Protein AF-B4CY50-F1 (afdb_monomer_lite)

Foldseek 3Di:
DPPPVVVVVVVVVVVCVVVVVVPPDPDDDDDDDDDDDDDDDDDDDDDDDDDDDDDDDDDDDDDPDPDDDDDDDFDFADPQKKFFLDWDWDQDPVGIDIDAQLAIWGHPDVQWTDRPNDIDGHDPVGIDRGNVSSVVSNVVRVVVVVVVVVVVVVVVVVVVVVVVVVVVVVPPDDDDDPDDDDDDDPLVVVLVVLVVVLVVLVVVLVVLVVVLVVCVVPDPDPVVVVVVSVVVNVVSVVVNVVSVVVNVVSVVVVVVVD

pLDDT: mean 77.13, std 16.68, range [41.47, 98.0]

Organism: NCBI:txid497964

Sequence (258 aa):
MVSRDRENYVRALTCALVLGLAVGFTGCKKKEVAEEPEEAPAAAPASKPKPATPEPNSVAVATPAPKPAATPAPELAPPGIFYLVTSVSVETSDGILGLKPGQLLKQVRPGVYKADNNEVTLRPDQVTNDLTIARRVAAQDEQTQAAIQQHLAAVRAASAASSAASAANTSAGSPSSAAAAQPLPPNVAARQELMQKKKALMAQVDQLSLSLNQASAHFGGNWALAAKKSAVVYQLFEQYNGLERQITDVNNQLSQLH

Secondary structure (DSSP, 8-state):
--HHHHHHHHHHHHHHHHHHTTSS--------------------------PPPPP-------PPPPPPPPPPPP-BPPTTEEEESS-EEEEETTEEEEEPTT-EEEEEETTEEEETTEEEE--GGGEESBHHHHHHHHHHHHHHHHHHHHHHHHHHHHHHHHHHHHHHHHHS---------PPPPHHHHHHHHHHHHHHHHHHHHHHHHHHHHHHHHH-SS-HHHHHHHHHHHHHHHHHHHHHHHHHHHHHHHHHH--

Structure (mmCIF, N/CA/C/O backbone):
data_AF-B4CY50-F1
#
_entry.id   AF-B4CY50-F1
#
loop_
_atom_site.group_PDB
_atom_site.id
_atom_site.type_symbol
_atom_site.label_atom_id
_atom_site.label_alt_id
_atom_site.label_comp_id
_atom_site.label_asym_id
_atom_site.label_entity_id
_atom_site.label_seq_id
_atom_site.pdbx_PDB_ins_code
_atom_site.Cartn_x
_atom_site.Cartn_y
_atom_site.Cartn_z
_atom_site.occupancy
_atom_site.B_iso_or_equiv
_atom_site.auth_seq_id
_atom_site.auth_comp_id
_atom_site.auth_asym_id
_atom_site.auth_atom_id
_atom_site.pdbx_PDB_model_num
ATOM 1 N N . MET A 1 1 ? -18.932 -13.100 22.241 1.00 48.00 1 MET A N 1
ATOM 2 C CA . MET A 1 1 ? -17.650 -13.836 22.348 1.00 48.00 1 MET A CA 1
ATOM 3 C C . MET A 1 1 ? -16.722 -13.695 21.131 1.00 48.00 1 MET A C 1
ATOM 5 O O . MET A 1 1 ? -15.578 -14.089 21.251 1.00 48.00 1 MET A O 1
ATOM 9 N N . VAL A 1 2 ? -17.129 -13.060 20.018 1.00 48.66 2 VAL A N 1
ATOM 10 C CA . VAL A 1 2 ? -16.326 -12.976 18.770 1.00 48.66 2 VAL A CA 1
ATOM 11 C C . VAL A 1 2 ? -15.281 -11.829 18.741 1.00 48.66 2 VAL A C 1
ATOM 13 O O . VAL A 1 2 ? -14.392 -11.826 17.897 1.00 48.66 2 VAL A O 1
ATOM 16 N N . SER A 1 3 ? -15.321 -10.855 19.666 1.00 49.69 3 SER A N 1
ATOM 17 C CA . SER A 1 3 ? -14.434 -9.670 19.593 1.00 49.69 3 SER A CA 1
ATOM 18 C C . SER A 1 3 ? -12.982 -9.886 20.039 1.00 49.69 3 SER A C 1
ATOM 20 O O . SER A 1 3 ? -12.110 -9.170 19.559 1.00 49.69 3 SER A O 1
ATOM 22 N N . ARG A 1 4 ? -12.692 -10.855 20.920 1.00 62.72 4 ARG A N 1
ATOM 23 C CA . ARG A 1 4 ? -11.324 -11.041 21.453 1.00 62.72 4 ARG A CA 1
ATOM 24 C C . ARG A 1 4 ? -10.360 -11.671 20.446 1.00 62.72 4 ARG A C 1
ATOM 26 O O . ARG A 1 4 ? -9.172 -11.363 20.474 1.00 62.72 4 ARG A O 1
ATOM 33 N N . ASP A 1 5 ? -10.862 -12.481 19.517 1.00 50.88 5 ASP A N 1
ATOM 34 C CA . ASP A 1 5 ? -10.011 -13.109 18.502 1.00 50.88 5 ASP A CA 1
ATOM 35 C C . ASP A 1 5 ? -9.526 -12.114 17.443 1.00 50.88 5 ASP A C 1
ATOM 37 O O . ASP A 1 5 ? -8.396 -12.220 16.973 1.00 50.88 5 ASP A O 1
ATOM 41 N N . ARG A 1 6 ? -10.316 -11.077 17.125 1.00 58.19 6 ARG A N 1
ATOM 42 C CA . ARG A 1 6 ? -9.895 -10.026 16.183 1.00 58.19 6 ARG A CA 1
ATOM 43 C C . ARG A 1 6 ? -8.749 -9.171 16.723 1.00 58.19 6 ARG A C 1
ATOM 45 O O . ARG A 1 6 ? -7.842 -8.846 15.963 1.00 58.19 6 ARG A O 1
ATOM 52 N N . GLU A 1 7 ? -8.742 -8.847 18.014 1.00 57.16 7 GLU A N 1
ATOM 53 C CA . GLU A 1 7 ? -7.652 -8.066 18.623 1.00 57.16 7 GLU A CA 1
ATOM 54 C C . GLU A 1 7 ? -6.338 -8.852 18.679 1.00 57.16 7 GLU A C 1
ATOM 56 O O . GLU A 1 7 ? -5.269 -8.304 18.396 1.00 57.16 7 GLU A O 1
ATOM 61 N N . ASN A 1 8 ? -6.412 -10.152 18.968 1.00 65.50 8 ASN A N 1
ATOM 62 C CA . ASN A 1 8 ? -5.240 -11.023 18.954 1.00 65.50 8 ASN A CA 1
ATOM 63 C C . ASN A 1 8 ? -4.702 -11.228 17.532 1.00 65.50 8 ASN A C 1
ATOM 65 O O . ASN A 1 8 ? -3.487 -11.243 17.337 1.00 65.50 8 ASN A O 1
ATOM 69 N N . TYR A 1 9 ? -5.584 -11.300 16.531 1.00 59.88 9 TYR A N 1
ATOM 70 C CA . TYR A 1 9 ? -5.191 -11.440 15.130 1.00 59.88 9 TYR A CA 1
ATOM 71 C C . TYR A 1 9 ? -4.502 -10.181 14.589 1.00 59.88 9 TYR A C 1
ATOM 73 O O . TYR A 1 9 ? -3.468 -10.281 13.934 1.00 59.88 9 TYR A O 1
ATOM 81 N N . VAL A 1 10 ? -5.009 -8.984 14.917 1.00 64.44 10 VAL A N 1
ATOM 82 C CA . VAL A 1 10 ? -4.376 -7.714 14.516 1.00 64.44 10 VAL A CA 1
ATOM 83 C C . VAL A 1 10 ? -3.015 -7.540 15.197 1.00 64.44 10 VAL A C 1
ATOM 85 O O . VAL A 1 10 ? -2.054 -7.139 14.540 1.00 64.44 10 VAL A O 1
ATOM 88 N N . ARG A 1 11 ? -2.882 -7.910 16.478 1.00 65.88 11 ARG A N 1
ATOM 89 C CA . ARG A 1 11 ? -1.589 -7.884 17.187 1.00 65.88 11 ARG A CA 1
ATOM 90 C C . ARG A 1 11 ? -0.581 -8.872 16.599 1.00 65.88 11 ARG A C 1
ATOM 92 O O . ARG A 1 11 ? 0.570 -8.500 16.381 1.00 65.88 11 ARG A O 1
ATOM 99 N N . ALA A 1 12 ? -1.012 -10.093 16.286 1.00 67.69 12 ALA A N 1
ATOM 100 C CA . ALA A 1 12 ? -0.156 -11.105 15.673 1.00 67.69 12 ALA A CA 1
ATOM 101 C C . ALA A 1 12 ? 0.296 -10.699 14.260 1.00 67.69 12 ALA A C 1
ATOM 103 O O . ALA A 1 12 ? 1.480 -10.812 13.941 1.00 67.69 12 ALA A O 1
ATOM 104 N N . LEU A 1 13 ? -0.613 -10.155 13.443 1.00 67.81 13 LEU A N 1
ATOM 105 C CA . LEU A 1 13 ? -0.305 -9.681 12.092 1.00 67.81 13 LEU A CA 1
ATOM 106 C C . LEU A 1 13 ? 0.674 -8.498 12.122 1.00 67.81 13 LEU A C 1
ATOM 108 O O . LEU A 1 13 ? 1.620 -8.468 11.342 1.00 67.81 13 LEU A O 1
ATOM 112 N N . THR A 1 14 ? 0.495 -7.565 13.064 1.00 68.00 14 THR A N 1
ATOM 113 C CA . THR A 1 14 ? 1.393 -6.409 13.230 1.00 68.00 14 THR A CA 1
ATOM 114 C C . THR A 1 14 ? 2.793 -6.851 13.671 1.00 68.00 14 THR A C 1
ATOM 116 O O . THR A 1 14 ? 3.781 -6.391 13.103 1.00 68.00 14 THR A O 1
ATOM 119 N N . CYS A 1 15 ? 2.909 -7.805 14.604 1.00 55.22 15 CYS A N 1
ATOM 120 C CA . CYS A 1 15 ? 4.209 -8.377 14.981 1.00 55.22 15 CYS A CA 1
ATOM 121 C C . CYS A 1 15 ? 4.892 -9.116 13.818 1.00 55.22 15 CYS A C 1
ATOM 123 O O . CYS A 1 15 ? 6.100 -8.973 13.633 1.00 55.22 15 CYS A O 1
ATOM 125 N N . ALA A 1 16 ? 4.139 -9.873 13.015 1.00 57.22 16 ALA A N 1
ATOM 126 C CA . ALA A 1 16 ? 4.687 -10.605 11.874 1.00 57.22 16 ALA A CA 1
ATOM 127 C C . ALA A 1 16 ? 5.201 -9.667 10.767 1.00 57.22 16 ALA A C 1
ATOM 129 O O . ALA A 1 16 ? 6.248 -9.928 10.175 1.00 57.22 16 ALA A O 1
ATOM 130 N N . LEU A 1 17 ? 4.512 -8.548 10.527 1.00 61.47 17 LEU A N 1
ATOM 131 C CA . LEU A 1 17 ? 4.900 -7.562 9.513 1.00 61.47 17 LEU A CA 1
ATOM 132 C C . LEU A 1 17 ? 6.182 -6.812 9.907 1.00 61.47 17 LEU A C 1
ATOM 134 O O . LEU A 1 17 ? 7.046 -6.575 9.063 1.00 61.47 17 LEU A O 1
ATOM 138 N N . VAL A 1 18 ? 6.351 -6.507 11.198 1.00 57.88 18 VAL A N 1
ATOM 139 C CA . VAL A 1 18 ? 7.560 -5.834 11.699 1.00 57.88 18 VAL A CA 1
ATOM 140 C C . VAL A 1 18 ? 8.766 -6.780 11.761 1.00 57.88 18 VAL A C 1
ATOM 142 O O . VAL A 1 18 ? 9.881 -6.361 11.456 1.00 57.88 18 VAL A O 1
ATOM 145 N N . LEU A 1 19 ? 8.565 -8.066 12.068 1.00 57.38 19 LEU A N 1
ATOM 146 C CA . LEU A 1 19 ? 9.644 -9.063 12.041 1.00 57.38 19 LEU A CA 1
ATOM 147 C C . LEU A 1 19 ? 10.050 -9.466 10.611 1.00 57.38 19 LEU A C 1
ATOM 149 O O . LEU A 1 19 ? 11.235 -9.674 10.350 1.00 57.38 19 LEU A O 1
ATOM 153 N N . GLY A 1 20 ? 9.105 -9.528 9.667 1.00 46.75 20 GLY A N 1
ATOM 154 C CA . GLY A 1 20 ? 9.374 -9.907 8.274 1.00 46.75 20 GLY A CA 1
ATOM 155 C C . GLY A 1 20 ? 10.247 -8.909 7.502 1.00 46.75 20 GLY A C 1
ATOM 156 O O . GLY A 1 20 ? 11.030 -9.313 6.644 1.00 46.75 20 GLY A O 1
ATOM 157 N N . LEU A 1 21 ? 10.188 -7.616 7.841 1.00 52.91 21 LEU A N 1
ATOM 158 C CA . LEU A 1 21 ? 11.001 -6.575 7.195 1.00 52.91 21 LEU A CA 1
ATOM 159 C C . LEU A 1 21 ? 12.488 -6.603 7.598 1.00 52.91 21 LEU A C 1
ATOM 161 O O . LEU A 1 21 ? 13.310 -6.009 6.902 1.00 52.91 21 LEU A O 1
ATOM 165 N N . ALA A 1 22 ? 12.863 -7.313 8.667 1.00 50.03 22 ALA A N 1
ATOM 166 C CA . ALA A 1 22 ? 14.245 -7.356 9.154 1.00 50.03 22 ALA A CA 1
ATOM 167 C C . ALA A 1 22 ? 15.130 -8.434 8.488 1.00 50.03 22 ALA A C 1
ATOM 169 O O . ALA A 1 22 ? 16.349 -8.381 8.630 1.00 50.03 22 ALA A O 1
ATOM 170 N N . VAL A 1 23 ? 14.561 -9.402 7.755 1.00 49.97 23 VAL A N 1
ATOM 171 C CA . VAL A 1 23 ? 15.301 -10.600 7.285 1.00 49.97 23 VAL A CA 1
ATOM 172 C C . VAL A 1 23 ? 15.588 -10.591 5.766 1.00 49.97 23 VAL A C 1
ATOM 174 O O . VAL A 1 23 ? 16.290 -11.457 5.256 1.00 49.97 23 VAL A O 1
ATOM 177 N N . GLY A 1 24 ? 15.104 -9.597 5.013 1.00 44.53 24 GLY A N 1
ATOM 178 C CA . GLY A 1 24 ? 15.008 -9.687 3.547 1.00 44.53 24 GLY A CA 1
ATOM 179 C C . GLY A 1 24 ? 16.131 -9.121 2.663 1.00 44.53 24 GLY A C 1
ATOM 180 O O . GLY A 1 24 ? 15.988 -9.234 1.452 1.00 44.53 24 GLY A O 1
ATOM 181 N N . PHE A 1 25 ? 17.209 -8.503 3.171 1.00 42.31 25 PHE A N 1
ATOM 182 C CA . PHE A 1 25 ? 18.223 -7.871 2.292 1.00 42.31 25 PHE A CA 1
ATOM 183 C C . PHE A 1 25 ? 19.672 -7.981 2.802 1.00 42.31 25 PHE A C 1
ATOM 185 O O . PHE A 1 25 ? 20.375 -6.991 2.995 1.00 42.31 25 PHE A O 1
ATOM 192 N N . THR A 1 26 ? 20.172 -9.205 2.958 1.00 45.41 26 THR A N 1
ATOM 193 C CA . THR A 1 26 ? 21.615 -9.498 3.003 1.00 45.41 26 THR A CA 1
ATOM 194 C C . THR A 1 26 ? 22.071 -10.042 1.648 1.00 45.41 26 THR A C 1
ATOM 196 O O . THR A 1 26 ? 22.213 -11.246 1.469 1.00 45.41 26 THR A O 1
ATOM 199 N N . GLY A 1 27 ? 22.301 -9.179 0.651 1.00 48.59 27 GLY A N 1
ATOM 200 C CA . GLY A 1 27 ? 22.771 -9.710 -0.633 1.00 48.59 27 GLY A CA 1
ATOM 201 C C . GLY A 1 27 ? 22.960 -8.753 -1.799 1.00 48.59 27 GLY A C 1
ATOM 202 O O . GLY A 1 27 ? 22.462 -9.050 -2.871 1.00 48.59 27 GLY A O 1
ATOM 203 N N . CYS A 1 28 ? 23.708 -7.660 -1.634 1.00 41.47 28 CYS A N 1
ATOM 204 C CA . CYS A 1 28 ? 24.398 -7.009 -2.758 1.00 41.47 28 CYS A CA 1
ATOM 205 C C . CYS A 1 28 ? 25.662 -6.308 -2.241 1.00 41.47 28 CYS A C 1
ATOM 207 O O . CYS A 1 28 ? 25.650 -5.128 -1.896 1.00 41.47 28 CYS A O 1
ATOM 209 N N . LYS A 1 29 ? 26.767 -7.063 -2.153 1.00 42.16 29 LYS A N 1
ATOM 210 C CA . LYS A 1 29 ? 28.112 -6.504 -1.968 1.00 42.16 29 LYS A CA 1
ATOM 211 C C . LYS A 1 29 ? 28.447 -5.666 -3.201 1.00 42.16 29 LYS A C 1
ATOM 213 O O . LYS A 1 29 ? 28.698 -6.209 -4.276 1.00 42.16 29 LYS A O 1
ATOM 218 N N . LYS A 1 30 ? 28.455 -4.346 -3.038 1.00 57.62 30 LYS A N 1
ATOM 219 C CA . LYS A 1 30 ? 29.016 -3.416 -4.013 1.00 57.62 30 LYS A CA 1
ATOM 220 C C . LYS A 1 30 ? 30.529 -3.651 -4.061 1.00 57.62 30 LYS A C 1
ATOM 222 O O . LYS A 1 30 ? 31.215 -3.467 -3.062 1.00 57.62 30 LYS A O 1
ATOM 227 N N . LYS A 1 31 ? 31.017 -4.155 -5.199 1.00 48.03 31 LYS A N 1
ATOM 228 C CA . LYS A 1 31 ? 32.444 -4.220 -5.532 1.00 48.03 31 LYS A CA 1
ATOM 229 C C . LYS A 1 31 ? 32.919 -2.786 -5.746 1.00 48.03 31 LYS A C 1
ATOM 231 O O . LYS A 1 31 ? 32.615 -2.185 -6.772 1.00 48.03 31 LYS A O 1
ATOM 236 N N . GLU A 1 32 ? 33.606 -2.249 -4.753 1.00 46.94 32 GLU A N 1
ATOM 237 C CA . GLU A 1 32 ? 34.425 -1.054 -4.893 1.00 46.94 32 GLU A CA 1
ATOM 238 C C . GLU A 1 32 ? 35.820 -1.533 -5.299 1.00 46.94 32 GLU A C 1
ATOM 240 O O . GLU A 1 32 ? 36.424 -2.367 -4.624 1.00 46.94 32 GLU A O 1
ATOM 245 N N . VAL A 1 33 ? 36.261 -1.099 -6.477 1.00 57.56 33 VAL A N 1
ATOM 246 C CA . VAL A 1 33 ? 37.623 -1.299 -6.966 1.00 57.56 33 VAL A CA 1
ATOM 247 C C . VAL A 1 33 ? 38.459 -0.223 -6.287 1.00 57.56 33 VAL A C 1
ATOM 249 O O . VAL A 1 33 ? 38.349 0.947 -6.640 1.00 57.56 33 VAL A O 1
ATOM 252 N N . ALA A 1 34 ? 39.230 -0.625 -5.281 1.00 52.31 34 ALA A N 1
ATOM 253 C CA . ALA A 1 34 ? 40.274 0.183 -4.674 1.00 52.31 34 ALA A CA 1
ATOM 254 C C . ALA A 1 34 ? 41.610 -0.538 -4.866 1.00 52.31 34 ALA A C 1
ATOM 256 O O . ALA A 1 34 ? 41.710 -1.755 -4.709 1.00 52.31 34 ALA A O 1
ATOM 257 N N . GLU A 1 35 ? 42.569 0.267 -5.290 1.00 45.06 35 GLU A N 1
ATOM 258 C CA . GLU A 1 35 ? 43.920 -0.026 -5.738 1.00 45.06 35 GLU A CA 1
ATOM 259 C C . GLU A 1 35 ? 44.814 -0.563 -4.608 1.00 45.06 35 GLU A C 1
ATOM 261 O O . GLU A 1 35 ? 44.692 -0.178 -3.445 1.00 45.06 35 GLU A O 1
ATOM 266 N N . GLU A 1 36 ? 45.686 -1.487 -4.998 1.00 51.22 36 GLU A N 1
ATOM 267 C CA . GLU A 1 36 ? 46.699 -2.206 -4.223 1.00 51.22 36 GLU A CA 1
ATOM 268 C C . GLU A 1 36 ? 47.883 -1.277 -3.875 1.00 51.22 36 GLU A C 1
ATOM 270 O O . GLU A 1 36 ? 48.250 -0.422 -4.682 1.00 51.22 36 GLU A O 1
ATOM 275 N N . PRO A 1 37 ? 48.514 -1.436 -2.697 1.00 57.91 37 PRO A N 1
ATOM 276 C CA . PRO A 1 37 ? 49.864 -1.983 -2.758 1.00 57.91 37 PRO A CA 1
ATOM 277 C C . PRO A 1 37 ? 50.128 -3.096 -1.737 1.00 57.91 37 PRO A C 1
ATOM 279 O O . PRO A 1 37 ? 49.765 -3.043 -0.564 1.00 57.91 37 PRO A O 1
ATOM 282 N N . GLU A 1 38 ? 50.800 -4.092 -2.291 1.00 59.47 38 GLU A N 1
ATOM 283 C CA . GLU A 1 38 ? 51.502 -5.252 -1.767 1.00 59.47 38 GLU A CA 1
ATOM 284 C C . GLU A 1 38 ? 52.283 -5.038 -0.454 1.00 59.47 38 GLU A C 1
ATOM 286 O O . GLU A 1 38 ? 53.140 -4.164 -0.361 1.00 59.47 38 GLU A O 1
ATOM 291 N N . GLU A 1 39 ? 52.074 -5.933 0.521 1.00 42.72 39 GLU A N 1
ATOM 292 C CA . GLU A 1 39 ? 53.158 -6.413 1.389 1.00 42.72 39 GLU A CA 1
ATOM 293 C C . GLU A 1 39 ? 52.851 -7.844 1.884 1.00 42.72 39 GLU A C 1
ATOM 295 O O . GLU A 1 39 ? 51.823 -8.123 2.506 1.00 42.72 39 GLU A O 1
ATOM 300 N N . ALA A 1 40 ? 53.741 -8.778 1.552 1.00 60.25 40 ALA A N 1
ATOM 301 C CA . ALA A 1 40 ? 53.755 -10.176 1.990 1.00 60.25 40 ALA A CA 1
ATOM 302 C C . ALA A 1 40 ? 54.837 -10.370 3.087 1.00 60.25 40 ALA A C 1
ATOM 304 O O . ALA A 1 40 ? 55.590 -9.445 3.371 1.00 60.25 40 ALA A O 1
ATOM 305 N N . PRO A 1 41 ? 55.116 -11.593 3.572 1.00 67.44 41 PRO A N 1
ATOM 306 C CA . PRO A 1 41 ? 54.264 -12.537 4.301 1.00 67.44 41 PRO A CA 1
ATOM 307 C C . PRO A 1 41 ? 54.921 -12.962 5.642 1.00 67.44 41 PRO A C 1
ATOM 309 O O . PRO A 1 41 ? 56.143 -13.051 5.721 1.00 67.44 41 PRO A O 1
ATOM 312 N N . ALA A 1 42 ? 54.161 -13.369 6.672 1.00 47.12 42 ALA A N 1
ATOM 313 C CA . ALA A 1 42 ? 54.737 -14.209 7.736 1.00 47.12 42 ALA A CA 1
ATOM 314 C C . ALA A 1 42 ? 53.720 -14.991 8.590 1.00 47.12 42 ALA A C 1
ATOM 316 O O . ALA A 1 42 ? 52.849 -14.424 9.239 1.00 47.12 42 ALA A O 1
ATOM 317 N N . ALA A 1 43 ? 53.996 -16.297 8.658 1.00 48.19 43 ALA A N 1
ATOM 318 C CA . ALA A 1 43 ? 53.819 -17.217 9.784 1.00 48.19 43 ALA A CA 1
ATOM 319 C C . ALA A 1 43 ? 52.410 -17.720 10.175 1.00 48.19 43 ALA A C 1
ATOM 321 O O . ALA A 1 43 ? 51.617 -17.071 10.850 1.00 48.19 43 ALA A O 1
ATOM 322 N N . ALA A 1 44 ? 52.200 -19.003 9.856 1.00 54.62 44 ALA A N 1
ATOM 323 C CA . ALA A 1 44 ? 51.295 -19.923 10.545 1.00 54.62 44 ALA A CA 1
ATOM 324 C C . ALA A 1 44 ? 51.670 -20.087 12.037 1.00 54.62 44 ALA A C 1
ATOM 326 O O . ALA A 1 44 ? 52.835 -19.913 12.404 1.00 54.62 44 ALA A O 1
ATOM 327 N N . PRO A 1 45 ? 50.732 -20.543 12.888 1.00 54.16 45 PRO A N 1
ATOM 328 C CA . PRO A 1 45 ? 50.828 -21.949 13.282 1.00 54.16 45 PRO A CA 1
ATOM 329 C C . PRO A 1 45 ? 49.491 -22.700 13.355 1.00 54.16 45 PRO A C 1
ATOM 331 O O . PRO A 1 45 ? 48.405 -22.156 13.535 1.00 54.16 45 PRO A O 1
ATOM 334 N N . ALA A 1 46 ? 49.638 -24.012 13.204 1.00 53.81 46 ALA A N 1
ATOM 335 C CA . ALA A 1 46 ? 48.620 -25.045 13.212 1.00 53.81 46 ALA A CA 1
ATOM 336 C C . ALA A 1 46 ? 47.886 -25.203 14.552 1.00 53.81 46 ALA A C 1
ATOM 338 O O . ALA A 1 46 ? 48.478 -25.036 15.614 1.00 53.81 46 ALA A O 1
ATOM 339 N N . SER A 1 47 ? 46.647 -25.705 14.494 1.00 50.09 47 SER A N 1
ATOM 340 C CA . SER A 1 47 ? 46.093 -26.626 15.499 1.00 50.09 47 SER A CA 1
ATOM 341 C C . SER A 1 47 ? 44.927 -27.431 14.919 1.00 50.09 47 SER A C 1
ATOM 343 O O . SER A 1 47 ? 43.873 -26.898 14.588 1.00 50.09 47 SER A O 1
ATOM 345 N N . LYS A 1 48 ? 45.148 -28.743 14.786 1.00 57.50 48 LYS A N 1
ATOM 346 C CA . LYS A 1 48 ? 44.144 -29.767 14.463 1.00 57.50 48 LYS A CA 1
ATOM 347 C C . LYS A 1 48 ? 43.324 -30.109 15.717 1.00 57.50 48 LYS A C 1
ATOM 349 O O . LYS A 1 48 ? 43.942 -30.382 16.745 1.00 57.50 48 LYS A O 1
ATOM 354 N N . PRO A 1 49 ? 41.998 -30.297 15.613 1.00 58.06 49 PRO A N 1
ATOM 355 C CA . PRO A 1 49 ? 41.265 -31.172 16.523 1.00 58.06 49 PRO A CA 1
ATOM 356 C C . PRO A 1 49 ? 40.721 -32.417 15.797 1.00 58.06 49 PRO A C 1
ATOM 358 O O . PRO A 1 49 ? 39.874 -32.338 14.916 1.00 58.06 49 PRO A O 1
ATOM 361 N N . LYS A 1 50 ? 41.292 -33.560 16.194 1.00 64.69 50 LYS A N 1
ATOM 362 C CA . LYS A 1 50 ? 40.720 -34.905 16.407 1.00 64.69 50 LYS A CA 1
ATOM 363 C C . LYS A 1 50 ? 39.455 -35.333 15.610 1.00 64.69 50 LYS A C 1
ATOM 365 O O . LYS A 1 50 ? 38.381 -34.789 15.844 1.00 64.69 50 LYS A O 1
ATOM 370 N N . PRO A 1 51 ? 39.534 -36.406 14.794 1.00 60.00 51 PRO A N 1
ATOM 371 C CA . PRO A 1 51 ? 38.364 -37.067 14.207 1.00 60.00 51 PRO A CA 1
ATOM 372 C C . PRO A 1 51 ? 37.522 -37.777 15.277 1.00 60.00 51 PRO A C 1
ATOM 374 O O . PRO A 1 51 ? 38.058 -38.546 16.078 1.00 60.00 51 PRO A O 1
ATOM 377 N N . ALA A 1 52 ? 36.211 -37.540 15.266 1.00 61.19 52 ALA A N 1
ATOM 378 C CA . ALA A 1 52 ? 35.230 -38.348 15.980 1.00 61.19 52 ALA A CA 1
ATOM 379 C C . ALA A 1 52 ? 34.734 -39.479 15.065 1.00 61.19 52 ALA A C 1
ATOM 381 O O . ALA A 1 52 ? 34.389 -39.255 13.906 1.00 61.19 52 ALA A O 1
ATOM 382 N N . THR A 1 53 ? 34.742 -40.692 15.608 1.00 64.44 53 THR A N 1
ATOM 383 C CA . THR A 1 53 ? 34.248 -41.940 15.021 1.00 64.44 53 THR A CA 1
ATOM 384 C C . THR A 1 53 ? 32.768 -41.828 14.625 1.00 64.44 53 THR A C 1
ATOM 386 O O . THR A 1 53 ? 31.956 -41.517 15.496 1.00 64.44 53 THR A O 1
ATOM 389 N N . PRO A 1 54 ? 32.380 -42.098 13.364 1.00 61.97 54 PRO A N 1
ATOM 390 C CA . PRO A 1 54 ? 30.975 -42.228 12.996 1.00 61.97 54 PRO A CA 1
ATOM 391 C C . PRO A 1 54 ? 30.439 -43.615 13.382 1.00 61.97 54 PRO A C 1
ATOM 393 O O . PRO A 1 54 ? 31.016 -44.641 13.019 1.00 61.97 54 PRO A O 1
ATOM 396 N N . GLU A 1 55 ? 29.327 -43.636 14.115 1.00 63.94 55 GLU A N 1
ATOM 397 C CA . GLU A 1 55 ? 28.518 -44.836 14.344 1.00 63.94 55 GLU A CA 1
ATOM 398 C C . GLU A 1 55 ? 27.863 -45.316 13.029 1.00 63.94 55 GLU A C 1
ATOM 400 O O . GLU A 1 55 ? 27.495 -44.497 12.179 1.00 63.94 55 GLU A O 1
ATOM 405 N N . PRO A 1 56 ? 27.703 -46.637 12.830 1.00 60.19 56 PRO A N 1
ATOM 406 C CA . PRO A 1 56 ? 27.084 -47.201 11.638 1.00 60.19 56 PRO A CA 1
ATOM 407 C C . PRO A 1 56 ? 25.571 -46.947 11.643 1.00 60.19 56 PRO A C 1
ATOM 409 O O . PRO A 1 56 ? 24.802 -47.628 12.320 1.00 60.19 56 PRO A O 1
ATOM 412 N N . ASN A 1 57 ? 25.144 -45.961 10.854 1.00 61.25 57 ASN A N 1
ATOM 413 C CA . ASN A 1 57 ? 23.735 -45.690 10.604 1.00 61.25 57 ASN A CA 1
ATOM 414 C C . ASN A 1 57 ? 23.091 -46.844 9.821 1.00 61.25 57 ASN A C 1
ATOM 416 O O . ASN A 1 57 ? 23.533 -47.219 8.735 1.00 61.25 57 ASN A O 1
ATOM 420 N N . SER A 1 58 ? 22.018 -47.371 10.407 1.00 62.00 58 SER A N 1
ATOM 421 C CA . SER A 1 58 ? 21.118 -48.379 9.854 1.00 62.00 58 SER A CA 1
ATOM 422 C C . SER A 1 58 ? 20.627 -47.991 8.454 1.00 62.00 58 SER A C 1
ATOM 424 O O . SER A 1 58 ? 20.089 -46.902 8.244 1.00 62.00 58 SER A O 1
ATOM 426 N N . VAL A 1 59 ? 20.817 -48.891 7.488 1.00 57.53 59 VAL A N 1
ATOM 427 C CA . VAL A 1 59 ? 20.381 -48.727 6.098 1.00 57.53 59 VAL A CA 1
ATOM 428 C C . VAL A 1 59 ? 18.866 -48.923 6.037 1.00 57.53 59 VAL A C 1
ATOM 430 O O . VAL A 1 59 ? 18.368 -50.032 5.857 1.00 57.53 59 VAL A O 1
ATOM 433 N N . ALA A 1 60 ? 18.120 -47.831 6.196 1.00 61.53 60 ALA A N 1
ATOM 434 C CA . ALA A 1 60 ? 16.717 -47.780 5.816 1.00 61.53 60 ALA A CA 1
ATOM 435 C C . ALA A 1 60 ? 16.623 -47.712 4.283 1.00 61.53 60 ALA A C 1
ATOM 437 O O . ALA A 1 60 ? 17.163 -46.805 3.648 1.00 61.53 60 ALA A O 1
ATOM 438 N N . VAL A 1 61 ? 15.952 -48.701 3.695 1.00 61.59 61 VAL A N 1
ATOM 439 C CA . VAL A 1 61 ? 15.651 -48.799 2.262 1.00 61.59 61 VAL A CA 1
ATOM 440 C C . VAL A 1 61 ? 14.879 -47.549 1.829 1.00 61.59 61 VAL A C 1
ATOM 442 O O . VAL A 1 61 ? 13.728 -47.353 2.214 1.00 61.59 61 VAL A O 1
ATOM 445 N N . ALA A 1 62 ? 15.532 -46.681 1.056 1.00 59.03 62 ALA A N 1
ATOM 446 C CA . ALA A 1 62 ? 14.946 -45.444 0.564 1.00 59.03 62 ALA A CA 1
ATOM 447 C C . ALA A 1 62 ? 13.917 -45.739 -0.538 1.00 59.03 62 ALA A C 1
ATOM 449 O O . ALA A 1 62 ? 14.263 -46.161 -1.642 1.00 59.03 62 ALA A O 1
ATOM 450 N N . THR A 1 63 ? 12.646 -45.481 -0.237 1.00 73.50 63 THR A N 1
ATOM 451 C CA . THR A 1 63 ? 11.579 -45.311 -1.229 1.00 73.50 63 THR A CA 1
ATOM 452 C C . THR A 1 63 ? 12.009 -44.250 -2.257 1.00 73.50 63 THR A C 1
ATOM 454 O O . THR A 1 63 ? 12.496 -43.194 -1.844 1.00 73.50 63 THR A O 1
ATOM 457 N N . PRO A 1 64 ? 11.851 -44.478 -3.577 1.00 71.19 64 PRO A N 1
ATOM 458 C CA . PRO A 1 64 ? 12.230 -43.497 -4.590 1.00 71.19 64 PRO A CA 1
ATOM 459 C C . PRO A 1 64 ? 11.470 -42.187 -4.364 1.00 71.19 64 PRO A C 1
ATOM 461 O O . PRO A 1 64 ? 10.238 -42.159 -4.359 1.00 71.19 64 PRO A O 1
ATOM 464 N N . ALA A 1 65 ? 12.220 -41.105 -4.145 1.00 76.31 65 ALA A N 1
ATOM 465 C CA . ALA A 1 65 ? 11.661 -39.778 -3.943 1.00 76.31 65 ALA A CA 1
ATOM 466 C C . ALA A 1 65 ? 10.811 -39.369 -5.165 1.00 76.31 65 ALA A C 1
ATOM 468 O O . ALA A 1 65 ? 11.241 -39.584 -6.305 1.00 76.31 65 ALA A O 1
ATOM 469 N N . PRO A 1 66 ? 9.614 -38.787 -4.962 1.00 77.62 66 PRO A N 1
ATOM 470 C CA . PRO A 1 66 ? 8.776 -38.324 -6.057 1.00 77.62 66 PRO A CA 1
ATOM 471 C C . PRO A 1 66 ? 9.543 -37.300 -6.899 1.00 77.62 66 PRO A C 1
ATOM 473 O O . PRO A 1 66 ? 10.107 -36.337 -6.380 1.00 77.62 66 PRO A O 1
ATOM 476 N N . LYS A 1 67 ? 9.575 -37.538 -8.214 1.00 76.12 67 LYS A N 1
ATOM 477 C CA . LYS A 1 67 ? 10.212 -36.661 -9.199 1.00 76.12 67 LYS A CA 1
ATOM 478 C C . LYS A 1 67 ? 9.659 -35.235 -9.030 1.00 76.12 67 LYS A C 1
ATOM 480 O O . LYS A 1 67 ? 8.439 -35.077 -9.114 1.00 76.12 67 LYS A O 1
ATOM 485 N N . PRO A 1 68 ? 10.506 -34.213 -8.801 1.00 76.56 68 PRO A N 1
ATOM 486 C CA . PRO A 1 68 ? 10.051 -32.834 -8.671 1.00 76.56 68 PRO A CA 1
ATOM 487 C C . PRO A 1 68 ? 9.219 -32.432 -9.889 1.00 76.56 68 PRO A C 1
ATOM 489 O O . PRO A 1 68 ? 9.646 -32.633 -11.030 1.00 76.56 68 PRO A O 1
ATOM 492 N N . ALA A 1 69 ? 8.018 -31.907 -9.645 1.00 79.19 69 ALA A N 1
ATOM 493 C CA . ALA A 1 69 ? 7.179 -31.357 -10.699 1.00 79.19 69 ALA A CA 1
ATOM 494 C C . ALA A 1 69 ? 7.954 -30.247 -11.425 1.00 79.19 69 ALA A C 1
ATOM 496 O O . ALA A 1 69 ? 8.591 -29.410 -10.784 1.00 79.19 69 ALA A O 1
ATOM 497 N N . ALA A 1 70 ? 7.933 -30.267 -12.758 1.00 75.50 70 ALA A N 1
ATOM 498 C CA . ALA A 1 70 ? 8.621 -29.266 -13.561 1.00 75.50 70 ALA A CA 1
ATOM 499 C C . ALA A 1 70 ? 8.055 -27.871 -13.256 1.00 75.50 70 ALA A C 1
ATOM 501 O O . ALA A 1 70 ? 6.842 -27.663 -13.320 1.00 75.50 70 ALA A O 1
ATOM 502 N N . THR A 1 71 ? 8.931 -26.922 -12.925 1.00 75.75 71 THR A N 1
ATOM 503 C CA . THR A 1 71 ? 8.556 -25.519 -12.732 1.00 75.75 71 THR A CA 1
ATOM 504 C C . THR A 1 71 ? 7.957 -24.985 -14.039 1.00 75.75 71 THR A C 1
ATOM 506 O O . THR A 1 71 ? 8.586 -25.153 -15.088 1.00 75.75 71 THR A O 1
ATOM 509 N N . PRO A 1 72 ? 6.759 -24.371 -14.021 1.00 78.31 72 PRO A N 1
ATOM 510 C CA . PRO A 1 72 ? 6.163 -23.806 -15.225 1.00 78.31 72 PRO A CA 1
ATOM 511 C C . PRO A 1 72 ? 7.095 -22.752 -15.831 1.00 78.31 72 PRO A C 1
ATOM 513 O O . PRO A 1 72 ? 7.704 -21.958 -15.111 1.00 78.31 72 PRO A O 1
ATOM 516 N N . ALA A 1 73 ? 7.227 -22.777 -17.158 1.00 83.25 73 ALA A N 1
ATOM 517 C CA . ALA A 1 73 ? 8.040 -21.808 -17.879 1.00 83.25 73 ALA A CA 1
ATOM 518 C C . ALA A 1 73 ? 7.498 -20.381 -17.646 1.00 83.25 73 ALA A C 1
ATOM 520 O O . ALA A 1 73 ? 6.277 -20.204 -17.628 1.00 83.25 73 ALA A O 1
ATOM 521 N N . PRO A 1 74 ? 8.369 -19.368 -17.479 1.00 85.25 74 PRO A N 1
ATOM 522 C CA . PRO A 1 74 ? 7.938 -17.982 -17.336 1.00 85.25 74 PRO A CA 1
ATOM 523 C C . PRO A 1 74 ? 7.106 -17.527 -18.539 1.00 85.25 74 PRO A C 1
ATOM 525 O O . PRO A 1 74 ? 7.533 -17.649 -19.688 1.00 85.25 74 PRO A O 1
ATOM 528 N N . GLU A 1 75 ? 5.920 -16.988 -18.270 1.00 93.12 75 GLU A N 1
ATOM 529 C CA . GLU A 1 75 ? 5.057 -16.398 -19.290 1.00 93.12 75 GLU A CA 1
ATOM 530 C C . GLU A 1 75 ? 5.572 -14.984 -19.599 1.00 93.12 75 GLU A C 1
ATOM 532 O O . GLU A 1 75 ? 5.312 -14.031 -18.862 1.00 93.12 75 GLU A O 1
ATOM 537 N N . LEU A 1 76 ? 6.382 -14.863 -20.650 1.00 95.69 76 LEU A N 1
ATOM 538 C CA . LEU A 1 76 ? 6.943 -13.586 -21.091 1.00 95.69 76 LEU A CA 1
ATOM 539 C C . LEU A 1 76 ? 5.976 -12.866 -22.034 1.00 95.69 76 LEU A C 1
ATOM 541 O O . LEU A 1 76 ? 5.290 -13.502 -22.838 1.00 95.69 76 LEU A O 1
ATOM 545 N N . ALA A 1 77 ? 5.937 -11.538 -21.960 1.00 95.69 77 ALA A N 1
ATOM 546 C CA . ALA A 1 77 ? 5.146 -10.732 -22.875 1.00 95.69 77 ALA A CA 1
ATOM 547 C C . ALA A 1 77 ? 5.778 -10.680 -24.283 1.00 95.69 77 ALA A C 1
ATOM 549 O O . ALA A 1 77 ? 6.964 -10.986 -24.467 1.00 95.69 77 ALA A O 1
ATOM 550 N N . PRO A 1 78 ? 4.994 -10.283 -25.304 1.00 96.00 78 PRO A N 1
ATOM 551 C CA . PRO A 1 78 ? 5.516 -10.060 -26.646 1.00 96.00 78 PRO A CA 1
ATOM 552 C C . PRO A 1 78 ? 6.671 -9.044 -26.660 1.00 96.00 78 PRO A C 1
ATOM 554 O O . PRO A 1 78 ? 6.704 -8.125 -25.837 1.00 96.00 78 PRO A O 1
ATOM 557 N N . PRO A 1 79 ? 7.604 -9.151 -27.622 1.00 95.38 79 PRO A N 1
ATOM 558 C CA . PRO A 1 79 ? 8.736 -8.237 -27.707 1.00 95.38 79 PRO A CA 1
ATOM 559 C C . PRO A 1 79 ? 8.271 -6.781 -27.848 1.00 95.38 79 PRO A C 1
ATOM 561 O O . PRO A 1 79 ? 7.387 -6.465 -28.645 1.00 95.38 79 PRO A O 1
ATOM 564 N N . GLY A 1 80 ? 8.887 -5.891 -27.066 1.00 95.75 80 GLY A N 1
ATOM 565 C CA . GLY A 1 80 ? 8.550 -4.466 -27.029 1.00 95.75 80 GLY A CA 1
ATOM 566 C C . GLY A 1 80 ? 7.356 -4.110 -26.137 1.00 95.75 80 GLY A C 1
ATOM 567 O O . GLY A 1 80 ? 7.028 -2.928 -26.036 1.00 95.75 80 GLY A O 1
ATOM 568 N N . ILE A 1 81 ? 6.726 -5.085 -25.475 1.00 97.62 81 ILE A N 1
ATOM 569 C CA . ILE A 1 81 ? 5.694 -4.857 -24.461 1.00 97.62 81 ILE A CA 1
ATOM 570 C C . ILE A 1 81 ? 6.282 -5.106 -23.076 1.00 97.62 81 ILE A C 1
ATOM 572 O O . ILE A 1 81 ? 6.943 -6.110 -22.833 1.00 97.62 81 ILE A O 1
ATOM 576 N N . PHE A 1 82 ? 6.027 -4.174 -22.168 1.00 97.88 82 PHE A N 1
ATOM 577 C CA . PHE A 1 82 ? 6.456 -4.230 -20.780 1.00 97.88 82 PHE A CA 1
ATOM 578 C C . PHE A 1 82 ? 5.293 -3.856 -19.870 1.00 97.88 82 PHE A C 1
ATOM 580 O O . PHE A 1 82 ? 4.314 -3.251 -20.305 1.00 97.88 82 PHE A O 1
ATOM 587 N N . TYR A 1 83 ? 5.416 -4.197 -18.597 1.00 98.00 83 TYR A N 1
ATOM 588 C CA . TYR A 1 83 ? 4.436 -3.876 -17.572 1.00 98.00 83 TYR A CA 1
ATOM 589 C C . TYR A 1 83 ? 5.096 -3.136 -16.427 1.00 98.00 83 TYR A C 1
ATOM 591 O O . TYR A 1 83 ? 6.219 -3.459 -16.034 1.00 98.00 83 TYR A O 1
ATOM 599 N N . LEU A 1 84 ? 4.397 -2.151 -15.880 1.00 97.88 84 LEU A N 1
ATOM 600 C CA . LEU A 1 84 ? 4.894 -1.381 -14.750 1.00 97.88 84 LEU A CA 1
ATOM 601 C C . LEU A 1 84 ? 4.840 -2.215 -13.457 1.00 97.88 84 LEU A C 1
ATOM 603 O O . LEU A 1 84 ? 3.836 -2.857 -13.171 1.00 97.88 84 LEU A O 1
ATOM 607 N N . VAL A 1 85 ? 5.901 -2.209 -12.654 1.00 97.75 85 VAL A N 1
ATOM 608 C CA . VAL A 1 85 ? 5.984 -2.982 -11.396 1.00 97.75 85 VAL A CA 1
ATOM 609 C C . VAL A 1 85 ? 5.636 -2.124 -10.175 1.00 97.75 85 VAL A C 1
ATOM 611 O O . VAL A 1 85 ? 5.158 -2.630 -9.164 1.00 97.75 85 VAL A O 1
ATOM 614 N N . THR A 1 86 ? 5.852 -0.814 -10.260 1.00 95.31 86 THR A N 1
ATOM 615 C CA . THR A 1 86 ? 5.642 0.142 -9.162 1.00 95.31 86 THR A CA 1
ATOM 616 C C . THR A 1 86 ? 4.842 1.333 -9.656 1.00 95.31 86 THR A C 1
ATOM 618 O O . THR A 1 86 ? 5.051 1.755 -10.785 1.00 95.31 86 THR A O 1
ATOM 621 N N . SER A 1 87 ? 3.991 1.937 -8.828 1.00 95.00 87 SER A N 1
ATOM 622 C CA . SER A 1 87 ? 3.290 3.170 -9.206 1.00 95.00 87 SER A CA 1
ATOM 623 C C . SER A 1 87 ? 4.293 4.289 -9.493 1.00 95.00 87 SER A C 1
ATOM 625 O O . SER A 1 87 ? 5.194 4.524 -8.683 1.00 95.00 87 SER A O 1
ATOM 627 N N . VAL A 1 88 ? 4.130 4.995 -10.610 1.00 95.88 88 VAL A N 1
ATOM 628 C CA . VAL A 1 88 ? 4.996 6.122 -10.989 1.00 95.88 88 VAL A CA 1
ATOM 629 C C . VAL A 1 88 ? 4.132 7.334 -11.299 1.00 95.88 88 VAL A C 1
ATOM 631 O O . VAL A 1 88 ? 3.108 7.221 -11.963 1.00 95.88 88 VAL A O 1
ATOM 634 N N . SER A 1 89 ? 4.561 8.495 -10.818 1.00 95.88 89 SER A N 1
ATOM 635 C CA . SER A 1 89 ? 3.965 9.785 -11.144 1.00 95.88 89 SER A CA 1
ATOM 636 C C . SER A 1 89 ? 4.935 10.542 -12.039 1.00 95.88 89 SER A C 1
ATOM 638 O O . SER A 1 89 ? 6.079 10.760 -11.640 1.00 95.88 89 SER A O 1
ATOM 640 N N . VAL A 1 90 ? 4.502 10.909 -13.242 1.00 93.69 90 VAL A N 1
ATOM 641 C CA . VAL A 1 90 ? 5.323 11.628 -14.223 1.00 93.69 90 VAL A CA 1
ATOM 642 C C . VAL A 1 90 ? 4.703 12.991 -14.485 1.00 93.69 90 VAL A C 1
ATOM 644 O O . VAL A 1 90 ? 3.521 13.088 -14.806 1.00 93.69 90 VAL A O 1
ATOM 647 N N . GLU A 1 91 ? 5.496 14.048 -14.351 1.00 93.31 91 GLU A N 1
ATOM 648 C CA . GLU A 1 91 ? 5.085 15.395 -14.744 1.00 93.31 91 GLU A CA 1
ATOM 649 C C . GLU A 1 91 ? 5.198 15.537 -16.267 1.00 93.31 91 GLU A C 1
ATOM 651 O O . GLU A 1 91 ? 6.252 15.299 -16.857 1.00 93.31 91 GLU A O 1
ATOM 656 N N . THR A 1 92 ? 4.089 15.893 -16.906 1.00 92.06 92 THR A N 1
ATOM 657 C CA . THR A 1 92 ? 3.967 16.132 -18.349 1.00 92.06 92 THR A CA 1
ATOM 658 C C . THR A 1 92 ? 3.502 17.568 -18.593 1.00 92.06 92 THR A C 1
ATOM 660 O O . THR A 1 92 ? 3.077 18.251 -17.659 1.00 92.06 92 THR A O 1
ATOM 663 N N . SER A 1 93 ? 3.544 18.040 -19.843 1.00 91.25 93 SER A N 1
ATOM 664 C CA . SER A 1 93 ? 3.016 19.368 -20.203 1.00 91.25 93 SER A CA 1
ATOM 665 C C . SER A 1 93 ? 1.535 19.541 -19.859 1.00 91.25 93 SER A C 1
ATOM 667 O O . SER A 1 93 ? 1.100 20.655 -19.583 1.00 91.25 93 SER A O 1
ATOM 669 N N . ASP A 1 94 ? 0.786 18.436 -19.841 1.00 90.94 94 ASP A N 1
ATOM 670 C CA . ASP A 1 94 ? -0.662 18.418 -19.628 1.00 90.94 94 ASP A CA 1
ATOM 671 C C . ASP A 1 94 ? -1.032 18.182 -18.150 1.00 90.94 94 ASP A C 1
ATOM 673 O O . ASP A 1 94 ? -2.211 18.147 -17.793 1.00 90.94 94 ASP A O 1
ATOM 677 N N . GLY A 1 95 ? -0.030 18.027 -17.276 1.00 94.31 95 GLY A N 1
ATOM 678 C CA . GLY A 1 95 ? -0.193 17.804 -15.842 1.00 94.31 95 GLY A CA 1
ATOM 679 C C . GLY A 1 95 ? 0.506 16.543 -15.338 1.00 94.31 95 GLY A C 1
ATOM 680 O O . GLY A 1 95 ? 1.463 16.044 -15.931 1.00 94.31 95 GLY A O 1
ATOM 681 N N . ILE A 1 96 ? 0.038 16.028 -14.201 1.00 94.88 96 ILE A N 1
ATOM 682 C CA . ILE A 1 96 ? 0.627 14.858 -13.546 1.00 94.88 96 ILE A CA 1
ATOM 683 C C . ILE A 1 96 ? -0.046 13.585 -14.068 1.00 94.88 96 ILE A C 1
ATOM 685 O O . ILE A 1 96 ? -1.231 13.354 -13.822 1.00 94.88 96 ILE A O 1
ATOM 689 N N . LEU A 1 97 ? 0.722 12.736 -14.749 1.00 95.25 97 LEU A N 1
ATOM 690 C CA . LEU A 1 97 ? 0.291 11.418 -15.200 1.00 95.25 97 LEU A CA 1
ATOM 691 C C . LEU A 1 97 ? 0.641 10.363 -14.144 1.00 95.25 97 LEU A C 1
ATOM 693 O O . LEU A 1 97 ? 1.811 10.039 -13.931 1.00 95.25 97 LEU A O 1
ATOM 697 N N . GLY A 1 98 ? -0.382 9.814 -13.490 1.00 95.88 98 GLY A N 1
ATOM 698 C CA . GLY A 1 98 ? -0.240 8.688 -12.568 1.00 95.88 98 GLY A CA 1
ATOM 699 C C . GLY A 1 98 ? -0.349 7.353 -13.300 1.00 95.88 98 GLY A C 1
ATOM 700 O O . GLY A 1 98 ? -1.424 7.003 -13.783 1.00 95.88 98 GLY A O 1
ATOM 701 N N . LEU A 1 99 ? 0.747 6.599 -13.354 1.00 96.88 99 LEU A N 1
ATOM 702 C CA . LEU A 1 99 ? 0.793 5.261 -13.936 1.00 96.88 99 LEU A CA 1
ATOM 703 C C . LEU A 1 99 ? 0.596 4.197 -12.857 1.00 96.88 99 LEU A C 1
ATOM 705 O O . LEU A 1 99 ? 1.254 4.218 -11.808 1.00 96.88 99 LEU A O 1
ATOM 709 N N . LYS A 1 100 ? -0.308 3.254 -13.126 1.00 96.81 100 LYS A N 1
ATOM 710 C CA . LYS A 1 100 ? -0.678 2.207 -12.169 1.00 96.81 100 LYS A CA 1
ATOM 711 C C . LYS A 1 100 ? 0.245 0.989 -12.274 1.00 96.81 100 LYS A C 1
ATOM 713 O O . LYS A 1 100 ? 0.676 0.640 -13.376 1.00 96.81 100 LYS A O 1
ATOM 718 N N . PRO A 1 101 ? 0.528 0.300 -11.157 1.00 97.31 101 PRO A N 1
ATOM 719 C CA . PRO A 1 101 ? 1.194 -0.995 -11.200 1.00 97.31 101 PRO A CA 1
ATOM 720 C C . PRO A 1 101 ? 0.413 -1.985 -12.082 1.00 97.31 101 PRO A C 1
ATOM 722 O O . PRO A 1 101 ? -0.813 -2.032 -12.055 1.00 97.31 101 PRO A O 1
ATOM 725 N N . GLY A 1 102 ? 1.124 -2.761 -12.893 1.00 96.62 102 GLY A N 1
ATOM 726 C CA . GLY A 1 102 ? 0.556 -3.690 -13.869 1.00 96.62 102 GLY A CA 1
ATOM 727 C C . GLY A 1 102 ? 0.084 -3.054 -15.181 1.00 96.62 102 GLY A C 1
ATOM 728 O O . GLY A 1 102 ? -0.406 -3.775 -16.047 1.00 96.62 102 GLY A O 1
ATOM 729 N N . GLN A 1 103 ? 0.232 -1.739 -15.371 1.00 97.25 103 GLN A N 1
ATOM 730 C CA . GLN A 1 103 ? -0.152 -1.071 -16.618 1.00 97.25 103 GLN A CA 1
ATOM 731 C C . GLN A 1 103 ? 0.743 -1.500 -17.789 1.00 97.25 103 GLN A C 1
ATOM 733 O O . GLN A 1 103 ? 1.958 -1.636 -17.633 1.00 97.25 103 GLN A O 1
ATOM 738 N N . LEU A 1 104 ? 0.131 -1.695 -18.962 1.00 97.19 104 LEU A N 1
ATOM 739 C CA . LEU A 1 104 ? 0.817 -2.047 -20.204 1.00 97.19 104 LEU A CA 1
ATOM 740 C C . LEU A 1 104 ? 1.568 -0.840 -20.770 1.00 97.19 104 LEU A C 1
ATOM 742 O O . LEU A 1 104 ? 1.018 0.252 -20.902 1.00 97.19 104 LEU A O 1
ATOM 746 N N . LEU A 1 105 ? 2.817 -1.070 -21.158 1.00 97.62 105 LEU A N 1
ATOM 747 C CA . LEU A 1 105 ? 3.729 -0.078 -21.703 1.00 97.62 105 LEU A CA 1
ATOM 748 C C . LEU A 1 105 ? 4.352 -0.603 -22.994 1.00 97.62 105 LEU A C 1
ATOM 750 O O . LEU A 1 105 ? 4.821 -1.741 -23.055 1.00 97.62 105 LEU A O 1
ATOM 754 N N . LYS A 1 106 ? 4.411 0.238 -24.027 1.00 97.94 106 LYS A N 1
ATOM 755 C CA . LYS A 1 106 ? 5.099 -0.102 -25.279 1.00 97.94 106 LYS A CA 1
ATOM 756 C C . LYS A 1 106 ? 6.470 0.554 -25.313 1.00 97.94 106 LYS A C 1
ATOM 758 O O . LYS A 1 106 ? 6.564 1.776 -25.279 1.00 97.94 106 LYS A O 1
ATOM 763 N N . GLN A 1 107 ? 7.539 -0.225 -25.401 1.00 97.44 107 GLN A N 1
ATOM 764 C CA . GLN A 1 107 ? 8.885 0.325 -25.516 1.00 97.44 107 GLN A CA 1
ATOM 765 C C . GLN A 1 107 ? 9.057 1.009 -26.877 1.00 97.44 107 GLN A C 1
ATOM 767 O O . GLN A 1 107 ? 8.873 0.387 -27.923 1.00 97.44 107 GLN A O 1
ATOM 772 N N . VAL A 1 108 ? 9.401 2.296 -26.857 1.00 97.44 108 VAL A N 1
ATOM 773 C CA . VAL A 1 108 ? 9.716 3.073 -28.065 1.00 97.44 108 VAL A CA 1
ATOM 774 C C . VAL A 1 108 ? 11.222 3.061 -28.289 1.00 97.44 108 VAL A C 1
ATOM 776 O O . VAL A 1 108 ? 11.693 2.811 -29.395 1.00 97.44 108 VAL A O 1
ATOM 779 N N . ARG A 1 109 ? 11.983 3.302 -27.216 1.00 96.50 109 ARG A N 1
ATOM 780 C CA . ARG A 1 109 ? 13.451 3.281 -27.173 1.00 96.50 109 ARG A CA 1
ATOM 781 C C . ARG A 1 109 ? 13.909 2.710 -25.824 1.00 96.50 109 ARG A C 1
ATOM 783 O O . ARG A 1 109 ? 13.118 2.687 -24.882 1.00 96.50 109 ARG A O 1
ATOM 790 N N . PRO A 1 110 ? 15.162 2.252 -25.683 1.00 95.56 110 PRO A N 1
ATOM 791 C CA . PRO A 1 110 ? 15.681 1.819 -24.387 1.00 95.56 110 PRO A CA 1
ATOM 792 C C . PRO A 1 110 ? 15.484 2.906 -23.316 1.00 95.56 110 PRO A C 1
ATOM 794 O O . PRO A 1 110 ? 15.961 4.026 -23.476 1.00 95.56 110 PRO A O 1
ATOM 797 N N . GLY A 1 111 ? 14.734 2.588 -22.256 1.00 94.75 111 GLY A N 1
ATOM 798 C CA . GLY A 1 111 ? 14.386 3.527 -21.180 1.00 94.75 111 GLY A CA 1
ATOM 799 C C . GLY A 1 111 ? 13.194 4.458 -21.451 1.00 94.75 111 GLY A C 1
ATOM 800 O O . GLY A 1 111 ? 12.739 5.111 -20.518 1.00 94.75 111 GLY A O 1
ATOM 801 N N . VAL A 1 112 ? 12.650 4.498 -22.674 1.00 97.06 112 VAL A N 1
ATOM 802 C CA . VAL A 1 112 ? 11.488 5.329 -23.041 1.00 97.06 112 VAL A CA 1
ATOM 803 C C . VAL A 1 112 ? 10.327 4.446 -23.482 1.00 97.06 112 VAL A C 1
ATOM 805 O O . VAL A 1 112 ? 10.416 3.683 -24.452 1.00 97.06 112 VAL A O 1
ATOM 808 N N . TYR A 1 113 ? 9.212 4.586 -22.781 1.00 97.56 113 TYR A N 1
ATOM 809 C CA . TYR A 1 113 ? 8.018 3.776 -22.951 1.00 97.56 113 TYR A CA 1
ATOM 810 C C . TYR A 1 113 ? 6.827 4.666 -23.274 1.00 97.56 113 TYR A C 1
ATOM 812 O O . TYR A 1 113 ? 6.722 5.785 -22.788 1.00 97.56 113 TYR A O 1
ATOM 820 N N . LYS A 1 114 ? 5.909 4.162 -24.088 1.00 97.19 114 LYS A N 1
ATOM 821 C CA . LYS A 1 114 ? 4.640 4.809 -24.378 1.00 97.19 114 LYS A CA 1
ATOM 822 C C . LYS A 1 114 ? 3.567 4.232 -23.460 1.00 97.19 114 LYS A C 1
ATOM 824 O O . LYS A 1 114 ? 3.306 3.027 -23.510 1.00 97.19 114 LYS A O 1
ATOM 829 N N . ALA A 1 115 ? 2.983 5.102 -22.644 1.00 95.44 115 ALA A N 1
ATOM 830 C CA . ALA A 1 115 ? 1.824 4.841 -21.804 1.00 95.44 115 ALA A CA 1
ATOM 831 C C . ALA A 1 115 ? 0.641 5.620 -22.386 1.00 95.44 115 ALA A C 1
ATOM 833 O O . ALA A 1 115 ? 0.665 6.851 -22.423 1.00 95.44 115 ALA A O 1
ATOM 834 N N . ASP A 1 116 ? -0.365 4.908 -22.891 1.00 89.94 116 ASP A N 1
ATOM 835 C CA . ASP A 1 116 ? -1.491 5.494 -23.622 1.00 89.94 116 ASP A CA 1
ATOM 836 C C . ASP A 1 116 ? -1.009 6.397 -24.781 1.00 89.94 116 ASP A C 1
ATOM 838 O O . ASP A 1 116 ? -0.473 5.906 -25.781 1.00 89.94 116 ASP A O 1
ATOM 842 N N . ASN A 1 117 ? -1.140 7.719 -24.635 1.00 91.06 117 ASN A N 1
ATOM 843 C CA . ASN A 1 117 ? -0.717 8.713 -25.625 1.00 91.06 117 ASN A CA 1
ATOM 844 C C . ASN A 1 117 ? 0.572 9.462 -25.253 1.00 91.06 117 ASN A C 1
ATOM 846 O O . ASN A 1 117 ? 1.049 10.257 -26.059 1.00 91.06 117 ASN A O 1
ATOM 850 N N . ASN A 1 118 ? 1.159 9.182 -24.088 1.00 94.50 118 ASN A N 1
ATOM 851 C CA . ASN A 1 118 ? 2.315 9.899 -23.558 1.00 94.50 118 ASN A CA 1
ATOM 852 C C . ASN A 1 118 ? 3.583 9.041 -23.607 1.00 94.50 118 ASN A C 1
ATOM 854 O O . ASN A 1 118 ? 3.550 7.839 -23.336 1.00 94.50 118 ASN A O 1
ATOM 858 N N . GLU A 1 119 ? 4.716 9.662 -23.932 1.00 95.88 119 GLU A N 1
ATOM 859 C CA . GLU A 1 119 ? 6.033 9.044 -23.759 1.00 95.88 119 GLU A CA 1
ATOM 860 C C . GLU A 1 119 ? 6.556 9.345 -22.355 1.00 95.88 119 GLU A C 1
ATOM 862 O O . GLU A 1 119 ? 6.544 10.486 -21.899 1.00 95.88 119 GLU A O 1
ATOM 867 N N . VAL A 1 120 ? 7.019 8.308 -21.668 1.00 96.50 120 VAL A N 1
ATOM 868 C CA . VAL A 1 120 ? 7.538 8.376 -20.306 1.00 96.50 120 VAL A CA 1
ATOM 869 C C . VAL A 1 120 ? 8.896 7.693 -20.231 1.00 96.50 120 VAL A C 1
ATOM 871 O O . VAL A 1 120 ? 9.113 6.616 -20.793 1.00 96.50 120 VAL A O 1
ATOM 874 N N . THR A 1 121 ? 9.825 8.317 -19.515 1.00 96.94 121 THR A N 1
ATOM 875 C CA . THR A 1 121 ? 11.135 7.726 -19.235 1.00 96.94 121 THR A CA 1
ATOM 876 C C . THR A 1 121 ? 11.042 6.927 -17.944 1.00 96.94 121 THR A C 1
ATOM 878 O O . THR A 1 121 ? 10.748 7.489 -16.890 1.00 96.94 121 THR A O 1
ATOM 881 N N . LEU A 1 122 ? 11.290 5.621 -18.017 1.00 96.62 122 LEU A N 1
ATOM 882 C CA . LEU A 1 122 ? 11.219 4.716 -16.870 1.00 96.62 122 LEU A CA 1
ATOM 883 C C . LEU A 1 122 ? 12.534 3.971 -16.698 1.00 96.62 122 LEU A C 1
ATOM 885 O O . LEU A 1 122 ? 13.223 3.631 -17.665 1.00 96.62 122 LEU A O 1
ATOM 889 N N . ARG A 1 123 ? 12.868 3.684 -15.444 1.00 96.62 123 ARG A N 1
ATOM 890 C CA . ARG A 1 123 ? 14.054 2.902 -15.117 1.00 96.62 123 ARG A CA 1
ATOM 891 C C . ARG A 1 123 ? 13.806 1.407 -15.362 1.00 96.62 123 ARG A C 1
ATOM 893 O O . ARG A 1 123 ? 12.668 0.949 -15.249 1.00 96.62 123 ARG A O 1
ATOM 900 N N . PRO A 1 124 ? 14.851 0.617 -15.659 1.00 94.75 124 PRO A N 1
ATOM 901 C CA . PRO A 1 124 ? 14.699 -0.815 -15.913 1.00 94.75 124 PRO A CA 1
ATOM 902 C C . PRO A 1 124 ? 14.180 -1.606 -14.700 1.00 94.75 124 PRO A C 1
ATOM 904 O O . PRO A 1 124 ? 13.580 -2.653 -14.895 1.00 94.75 124 PRO A O 1
ATOM 907 N N . ASP A 1 125 ? 14.359 -1.114 -13.467 1.00 96.00 125 ASP A N 1
ATOM 908 C CA . ASP A 1 125 ? 13.802 -1.717 -12.243 1.00 96.00 125 ASP A CA 1
ATOM 909 C C . ASP A 1 125 ? 12.288 -1.504 -12.089 1.00 96.00 125 ASP A C 1
ATOM 911 O O . ASP A 1 125 ? 11.641 -2.201 -11.311 1.00 96.00 125 ASP A O 1
ATOM 915 N N . GLN A 1 126 ? 11.715 -0.547 -12.820 1.00 97.00 126 GLN A N 1
ATOM 916 C CA . GLN A 1 126 ? 10.300 -0.185 -12.719 1.00 97.00 126 GLN A CA 1
ATOM 917 C C . GLN A 1 126 ? 9.421 -0.947 -13.711 1.00 97.00 126 GLN A C 1
ATOM 919 O O . GLN A 1 126 ? 8.196 -0.863 -13.625 1.00 97.00 126 GLN A O 1
ATOM 924 N N . VAL A 1 127 ? 10.023 -1.680 -14.648 1.00 97.81 127 VAL A N 1
ATOM 925 C CA . VAL A 1 127 ? 9.317 -2.404 -15.705 1.00 97.81 127 VAL A CA 1
ATOM 926 C C . VAL A 1 127 ? 9.690 -3.882 -15.705 1.00 97.81 127 VAL A C 1
ATOM 928 O O . VAL A 1 127 ? 10.813 -4.260 -15.387 1.00 97.81 127 VAL A O 1
ATOM 931 N N . THR A 1 128 ? 8.747 -4.734 -16.088 1.00 97.62 128 THR A N 1
ATOM 932 C CA . THR A 1 128 ? 8.959 -6.176 -16.237 1.00 97.62 128 THR A CA 1
ATOM 933 C C . THR A 1 128 ? 8.369 -6.684 -17.546 1.00 97.62 128 THR A C 1
ATOM 935 O O . THR A 1 128 ? 7.372 -6.157 -18.037 1.00 97.62 128 THR A O 1
ATOM 938 N N . ASN A 1 129 ? 8.987 -7.722 -18.106 1.00 97.31 129 ASN A N 1
ATOM 939 C CA . ASN A 1 129 ? 8.444 -8.494 -19.228 1.00 97.31 129 ASN A CA 1
ATOM 940 C C . ASN A 1 129 ? 7.726 -9.777 -18.745 1.00 97.31 129 ASN A C 1
ATOM 942 O O . ASN A 1 129 ? 7.153 -10.524 -19.528 1.00 97.31 129 ASN A O 1
ATOM 946 N N . ASP A 1 130 ? 7.757 -10.068 -17.444 1.00 96.44 130 ASP A N 1
ATOM 947 C CA . ASP A 1 130 ? 7.104 -11.249 -16.880 1.00 96.44 130 ASP A CA 1
ATOM 948 C C . ASP A 1 130 ? 5.625 -10.953 -16.576 1.00 96.44 130 ASP A C 1
ATOM 950 O O . ASP A 1 130 ? 5.302 -10.149 -15.691 1.00 96.44 130 ASP A O 1
ATOM 954 N N . LEU A 1 131 ? 4.721 -11.632 -17.289 1.00 96.25 131 LEU A N 1
ATOM 955 C CA . LEU A 1 131 ? 3.272 -11.484 -17.128 1.00 96.25 131 LEU A CA 1
ATOM 956 C C . LEU A 1 131 ? 2.780 -11.968 -15.763 1.00 96.25 131 LEU A C 1
ATOM 958 O O . LEU A 1 131 ? 1.799 -11.448 -15.232 1.00 96.25 131 LEU A O 1
ATOM 962 N N . THR A 1 132 ? 3.455 -12.939 -15.155 1.00 95.69 132 THR A N 1
ATOM 963 C CA . THR A 1 132 ? 3.114 -13.431 -13.817 1.00 95.69 132 THR A CA 1
ATOM 964 C C . THR A 1 132 ? 3.394 -12.365 -12.768 1.00 95.69 132 THR A C 1
ATOM 966 O O . THR A 1 132 ? 2.553 -12.121 -11.901 1.00 95.69 132 THR A O 1
ATOM 969 N N . ILE A 1 133 ? 4.536 -11.677 -12.874 1.00 95.44 133 ILE A N 1
ATOM 970 C CA . ILE A 1 133 ? 4.861 -10.550 -11.992 1.00 95.44 133 ILE A CA 1
ATOM 971 C C . ILE A 1 133 ? 3.866 -9.410 -12.212 1.00 95.44 133 ILE A C 1
ATOM 973 O O . ILE A 1 133 ? 3.313 -8.907 -11.234 1.00 95.44 133 ILE A O 1
ATOM 977 N N . ALA A 1 134 ? 3.594 -9.051 -13.469 1.00 96.50 134 ALA A N 1
ATOM 978 C CA . ALA A 1 134 ? 2.657 -7.985 -13.816 1.00 96.50 134 ALA A CA 1
ATOM 979 C C . ALA A 1 134 ? 1.254 -8.229 -13.237 1.00 96.50 134 ALA A C 1
ATOM 981 O O . ALA A 1 134 ? 0.715 -7.365 -12.546 1.00 96.50 134 ALA A O 1
ATOM 982 N N . ARG A 1 135 ? 0.689 -9.430 -13.439 1.00 96.81 135 ARG A N 1
ATOM 983 C CA . ARG A 1 135 ? -0.633 -9.811 -12.911 1.00 96.81 135 ARG A CA 1
ATOM 984 C C . ARG A 1 135 ? -0.677 -9.781 -11.387 1.00 96.81 135 ARG A C 1
ATOM 986 O O . ARG A 1 135 ? -1.634 -9.272 -10.813 1.00 96.81 135 ARG A O 1
ATOM 993 N N . ARG A 1 136 ? 0.359 -10.302 -10.724 1.00 96.44 136 ARG A N 1
ATOM 994 C CA . ARG A 1 136 ? 0.439 -10.301 -9.256 1.00 96.44 136 ARG A CA 1
ATOM 995 C C . ARG A 1 136 ? 0.454 -8.880 -8.699 1.00 96.44 136 ARG A C 1
ATOM 997 O O . ARG A 1 136 ? -0.244 -8.598 -7.733 1.00 96.44 136 ARG A O 1
ATOM 1004 N N . VAL A 1 137 ? 1.249 -8.006 -9.306 1.00 96.31 137 VAL A N 1
ATOM 1005 C CA . VAL A 1 137 ? 1.373 -6.603 -8.903 1.00 96.31 137 VAL A CA 1
ATOM 1006 C C . VAL A 1 137 ? 0.064 -5.844 -9.132 1.00 96.31 137 VAL A C 1
ATOM 1008 O O . VAL A 1 137 ? -0.368 -5.126 -8.235 1.00 96.31 137 VAL A O 1
ATOM 1011 N N . ALA A 1 138 ? -0.597 -6.048 -10.276 1.00 95.94 138 ALA A N 1
ATOM 1012 C CA . ALA A 1 138 ? -1.912 -5.466 -10.553 1.00 95.94 138 ALA A CA 1
ATOM 1013 C C . ALA A 1 138 ? -2.947 -5.884 -9.495 1.00 95.94 138 ALA A C 1
ATOM 1015 O O . ALA A 1 138 ? -3.597 -5.039 -8.886 1.00 95.94 138 ALA A O 1
ATOM 1016 N N . ALA A 1 139 ? -3.037 -7.186 -9.203 1.00 96.56 139 ALA A N 1
ATOM 1017 C CA . ALA A 1 139 ? -3.957 -7.707 -8.193 1.00 96.56 139 ALA A CA 1
ATOM 1018 C C . ALA A 1 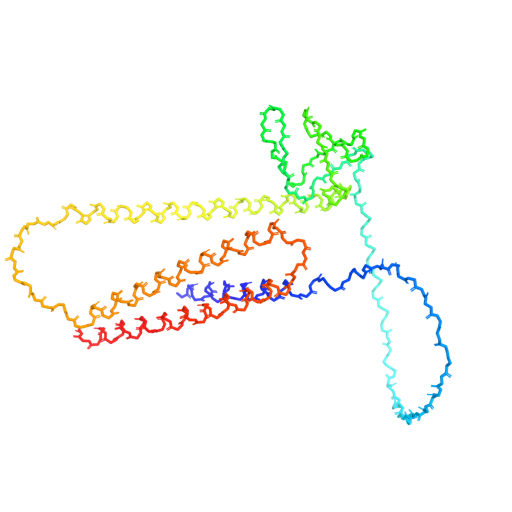139 ? -3.657 -7.156 -6.787 1.00 96.56 139 ALA A C 1
ATOM 1020 O O . ALA A 1 139 ? -4.572 -6.859 -6.020 1.00 96.56 139 ALA A O 1
ATOM 1021 N N . GLN A 1 140 ? -2.378 -6.998 -6.440 1.00 94.69 140 GLN A N 1
ATOM 1022 C CA . GLN A 1 140 ? -1.972 -6.417 -5.162 1.00 94.69 140 GLN A CA 1
ATOM 1023 C C . GLN A 1 140 ? -2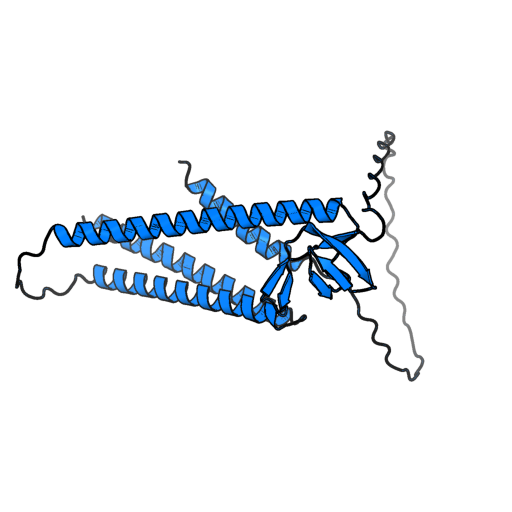.358 -4.934 -5.052 1.00 94.69 140 GLN A C 1
ATOM 1025 O O . GLN A 1 140 ? -2.804 -4.497 -3.987 1.00 94.69 140 GLN A O 1
ATOM 1030 N N . ASP A 1 141 ? -2.206 -4.159 -6.126 1.00 95.19 141 ASP A N 1
ATOM 1031 C CA . ASP A 1 141 ? -2.637 -2.758 -6.173 1.00 95.19 141 ASP A CA 1
ATOM 1032 C C . ASP A 1 141 ? -4.159 -2.640 -6.016 1.00 95.19 141 ASP A C 1
ATOM 1034 O O . ASP A 1 141 ? -4.630 -1.883 -5.167 1.00 95.19 141 ASP A O 1
ATOM 1038 N N . GLU A 1 142 ? -4.935 -3.458 -6.731 1.00 94.94 142 GLU A N 1
ATOM 1039 C CA . GLU A 1 142 ? -6.397 -3.504 -6.597 1.00 94.94 142 GLU A CA 1
ATOM 1040 C C . GLU A 1 142 ? -6.837 -3.827 -5.163 1.00 94.94 142 GLU A C 1
ATOM 1042 O O . GLU A 1 142 ? -7.692 -3.139 -4.599 1.00 94.94 142 GLU A O 1
ATOM 1047 N N . GLN A 1 143 ? -6.219 -4.831 -4.533 1.00 95.75 143 GLN A N 1
ATOM 1048 C CA . GLN A 1 143 ? -6.489 -5.182 -3.135 1.00 95.75 143 GLN A CA 1
ATOM 1049 C C . GLN A 1 143 ? -6.157 -4.031 -2.182 1.00 95.75 143 GLN A C 1
ATOM 1051 O O . GLN A 1 143 ? -6.922 -3.743 -1.258 1.00 95.75 143 GLN A O 1
ATOM 1056 N N . THR A 1 144 ? -5.037 -3.348 -2.417 1.00 91.25 144 THR A N 1
ATOM 1057 C CA . THR A 1 144 ? -4.609 -2.204 -1.605 1.00 91.25 144 THR A CA 1
ATOM 1058 C C . THR A 1 144 ? -5.5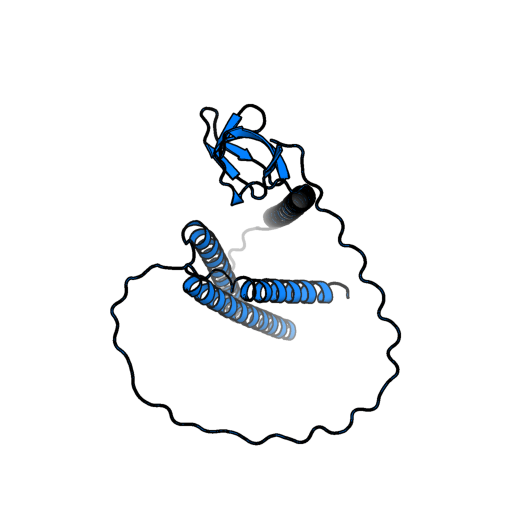92 -1.044 -1.746 1.00 91.25 144 THR A C 1
ATOM 1060 O O . THR A 1 144 ? -6.030 -0.478 -0.743 1.00 91.25 144 THR A O 1
ATOM 1063 N N . GLN A 1 145 ? -6.013 -0.722 -2.970 1.00 92.69 145 GLN A N 1
ATOM 1064 C CA . GLN A 1 145 ? -7.004 0.324 -3.228 1.00 92.69 145 GLN A CA 1
ATOM 1065 C C . GLN A 1 145 ? -8.358 -0.013 -2.597 1.00 92.69 145 GLN A C 1
ATOM 1067 O O . GLN A 1 145 ? -8.971 0.858 -1.975 1.00 92.69 145 GLN A O 1
ATOM 1072 N N . ALA A 1 146 ? -8.803 -1.269 -2.672 1.00 95.38 146 ALA A N 1
ATOM 1073 C CA . ALA A 1 146 ? -10.028 -1.717 -2.016 1.00 95.38 146 ALA A CA 1
ATOM 1074 C C . ALA A 1 146 ? -9.950 -1.563 -0.486 1.00 95.38 146 ALA A C 1
ATOM 1076 O O . ALA A 1 146 ? -10.881 -1.042 0.133 1.00 95.38 146 ALA A O 1
ATOM 1077 N N . ALA A 1 147 ? -8.827 -1.944 0.129 1.00 90.00 147 ALA A N 1
ATOM 1078 C CA . ALA A 1 147 ? -8.614 -1.791 1.568 1.00 90.00 147 ALA A CA 1
ATOM 1079 C C . ALA A 1 147 ? -8.617 -0.313 2.001 1.00 90.00 147 ALA A C 1
ATOM 1081 O O . ALA A 1 147 ? -9.257 0.044 2.994 1.00 90.00 147 ALA A O 1
ATOM 1082 N N . ILE A 1 148 ? -7.968 0.566 1.229 1.00 90.88 148 ILE A N 1
ATOM 1083 C CA . ILE A 1 148 ? -7.972 2.016 1.478 1.00 90.88 148 ILE A CA 1
ATOM 1084 C C . ILE A 1 148 ? -9.400 2.569 1.409 1.00 90.88 148 ILE A C 1
ATOM 1086 O O . ILE A 1 148 ? -9.811 3.327 2.290 1.00 90.88 148 ILE A O 1
ATOM 1090 N N . GLN A 1 149 ? -10.188 2.172 0.408 1.00 94.88 149 GLN A N 1
ATOM 1091 C CA . GLN A 1 149 ? -11.576 2.621 0.273 1.00 94.88 149 GLN A CA 1
ATOM 1092 C C . GLN A 1 149 ? -12.446 2.178 1.456 1.00 94.88 149 GLN A C 1
ATOM 1094 O O . GLN A 1 149 ? -13.208 2.987 1.990 1.00 94.88 149 GLN A O 1
ATOM 1099 N N . GLN A 1 150 ? -12.301 0.930 1.909 1.00 96.62 150 GLN A N 1
ATOM 1100 C CA . GLN A 1 150 ? -13.010 0.421 3.087 1.00 96.62 150 GLN A CA 1
ATOM 1101 C C . GLN A 1 150 ? -12.639 1.199 4.353 1.00 96.62 150 GLN A C 1
ATOM 1103 O O . GLN A 1 150 ? -13.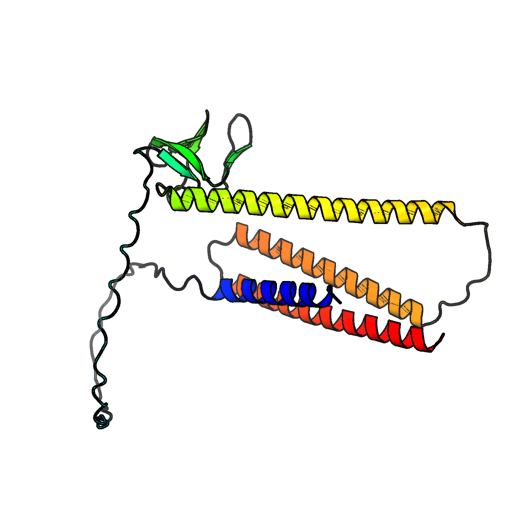520 1.590 5.121 1.00 96.62 150 GLN A O 1
ATOM 1108 N N . HIS A 1 151 ? -11.350 1.483 4.547 1.00 92.12 151 HIS A N 1
ATOM 1109 C CA . HIS A 1 151 ? -10.880 2.280 5.674 1.00 92.12 151 HIS A CA 1
ATOM 1110 C C . HIS A 1 151 ? -11.470 3.697 5.651 1.00 92.12 151 HIS A C 1
ATOM 1112 O O . HIS A 1 151 ? -12.008 4.167 6.653 1.00 92.12 151 HIS A O 1
ATOM 1118 N N . LEU A 1 152 ? -11.432 4.376 4.502 1.00 92.12 152 LEU A N 1
ATOM 1119 C CA . LEU A 1 152 ? -11.998 5.721 4.358 1.00 92.12 152 LEU A CA 1
ATOM 1120 C C . LEU A 1 152 ? -13.513 5.744 4.594 1.00 92.12 152 LEU A C 1
ATOM 1122 O O . LEU A 1 152 ? -14.022 6.679 5.216 1.00 92.12 152 LEU A O 1
ATOM 1126 N N . ALA A 1 153 ? -14.235 4.717 4.142 1.00 94.75 153 ALA A N 1
ATOM 1127 C CA . ALA A 1 153 ? -15.662 4.575 4.411 1.00 94.75 153 ALA A CA 1
ATOM 1128 C C . ALA A 1 153 ? -15.942 4.416 5.915 1.00 94.75 153 ALA A C 1
ATOM 1130 O O . ALA A 1 153 ? -16.829 5.088 6.443 1.00 94.75 153 ALA A O 1
ATOM 1131 N N . ALA A 1 154 ? -15.152 3.599 6.618 1.00 93.44 154 ALA A N 1
ATOM 1132 C CA . ALA A 1 154 ? -15.272 3.417 8.063 1.00 93.44 154 ALA A CA 1
ATOM 1133 C C . ALA A 1 154 ? -14.980 4.714 8.837 1.00 93.44 154 ALA A C 1
ATOM 1135 O O . ALA A 1 154 ? -15.752 5.088 9.719 1.00 93.44 154 ALA A O 1
ATOM 1136 N N . VAL A 1 155 ? -13.919 5.443 8.468 1.00 94.06 155 VAL A N 1
ATOM 1137 C CA . VAL A 1 155 ? -13.580 6.743 9.076 1.00 94.06 155 VAL A CA 1
ATOM 1138 C C . VAL A 1 155 ? -14.706 7.755 8.873 1.00 94.06 155 VAL A C 1
ATOM 1140 O O . VAL A 1 155 ? -15.087 8.449 9.815 1.00 94.06 155 VAL A O 1
ATOM 1143 N N . ARG A 1 156 ? -15.285 7.818 7.667 1.00 95.88 156 ARG A N 1
ATOM 1144 C CA . ARG A 1 156 ? -16.411 8.712 7.367 1.00 95.88 156 ARG A CA 1
ATOM 1145 C C . ARG A 1 156 ? -17.671 8.344 8.153 1.00 95.88 156 ARG A C 1
ATOM 1147 O O . ARG A 1 156 ? -18.373 9.232 8.625 1.00 95.88 156 ARG A O 1
ATOM 1154 N N . ALA A 1 157 ? -17.962 7.054 8.311 1.00 94.94 157 ALA A N 1
ATOM 1155 C CA . ALA A 1 157 ? -19.097 6.600 9.109 1.00 94.94 157 ALA A CA 1
ATOM 1156 C C . ALA A 1 157 ? -18.920 6.951 10.597 1.00 94.94 157 ALA A C 1
ATOM 1158 O O . ALA A 1 157 ? -19.854 7.438 11.234 1.00 94.94 157 ALA A O 1
ATOM 1159 N N . ALA A 1 158 ? -17.711 6.769 11.136 1.00 91.88 158 ALA A N 1
ATOM 1160 C CA . ALA A 1 158 ? -17.392 7.127 12.514 1.00 91.88 158 ALA A CA 1
ATOM 1161 C C . ALA A 1 158 ? -17.509 8.641 12.760 1.00 91.88 158 ALA A C 1
ATOM 1163 O O . ALA A 1 158 ? -18.135 9.055 13.738 1.00 91.88 158 ALA A O 1
ATOM 1164 N N . SER A 1 159 ? -16.975 9.474 11.858 1.00 94.06 159 SER A N 1
ATOM 1165 C CA . SER A 1 159 ? -17.072 10.933 11.990 1.00 94.06 159 SER A CA 1
ATOM 1166 C C . SER A 1 159 ? -18.513 11.433 11.868 1.00 94.06 159 SER A C 1
ATOM 1168 O O . SER A 1 159 ? -18.933 12.283 12.656 1.00 94.06 159 SER A O 1
ATOM 1170 N N . ALA A 1 160 ? -19.307 10.852 10.961 1.00 95.56 160 ALA A N 1
ATOM 1171 C CA . ALA A 1 160 ? -20.732 11.144 10.848 1.00 95.56 160 ALA A CA 1
ATOM 1172 C C . ALA A 1 160 ? -21.485 10.797 12.145 1.00 95.56 160 ALA A C 1
ATOM 1174 O O . ALA A 1 160 ? -22.234 11.632 12.657 1.00 95.56 160 ALA A O 1
ATOM 1175 N N . ALA A 1 161 ? -21.229 9.627 12.739 1.00 93.44 161 ALA A N 1
ATOM 1176 C CA . ALA A 1 161 ? -21.848 9.222 14.002 1.00 93.44 161 ALA A CA 1
ATOM 1177 C C . ALA A 1 161 ? -21.480 10.156 15.170 1.00 93.44 161 ALA A C 1
ATOM 1179 O O . ALA A 1 161 ? -22.354 10.546 15.945 1.00 93.44 161 ALA A O 1
ATOM 1180 N N . SER A 1 162 ? -20.214 10.576 15.276 1.00 93.88 162 SER A N 1
ATOM 1181 C CA . SER A 1 162 ? -19.789 11.548 16.294 1.00 93.88 162 SER A CA 1
ATOM 1182 C C . SER A 1 162 ? -20.465 12.912 16.112 1.00 93.88 162 SER A C 1
ATOM 1184 O O . SER A 1 162 ? -20.880 13.531 17.096 1.00 93.88 162 SER A O 1
ATOM 1186 N N . SER A 1 163 ? -20.628 13.370 14.866 1.00 94.44 163 SER A N 1
ATOM 1187 C CA . SER A 1 163 ? -21.317 14.632 14.574 1.00 94.44 163 SER A CA 1
ATOM 1188 C C . SER A 1 163 ? -22.810 14.577 14.925 1.00 94.44 163 SER A C 1
ATOM 1190 O O . SER A 1 163 ? -23.322 15.499 15.558 1.00 94.44 163 SER A O 1
ATOM 1192 N N . ALA A 1 164 ? -23.484 13.460 14.629 1.00 92.75 164 ALA A N 1
ATOM 1193 C CA . ALA A 1 164 ? -24.888 13.249 14.972 1.00 92.75 164 ALA A CA 1
ATOM 1194 C C . ALA A 1 164 ? -25.111 13.180 16.493 1.00 92.75 164 ALA A C 1
ATOM 1196 O O . ALA A 1 164 ? -26.041 13.800 17.008 1.00 92.75 164 ALA A O 1
ATOM 1197 N N . ALA A 1 165 ? -24.227 12.494 17.228 1.00 90.06 165 ALA A N 1
ATOM 1198 C CA . ALA A 1 165 ? -24.286 12.433 18.690 1.00 90.06 165 ALA A CA 1
ATOM 1199 C C . ALA A 1 165 ? -24.100 13.818 19.334 1.00 90.06 165 ALA A C 1
ATOM 1201 O O . ALA A 1 165 ? -24.787 14.159 20.297 1.00 90.06 165 ALA A O 1
ATOM 1202 N N . SER A 1 166 ? -23.206 14.636 18.771 1.00 91.94 166 SER A N 1
ATOM 1203 C CA . SER A 1 166 ? -22.958 16.000 19.251 1.00 91.94 166 SER A CA 1
ATOM 1204 C C . SER A 1 166 ? -24.169 16.906 19.006 1.00 91.94 166 SER A C 1
ATOM 1206 O O . SER A 1 166 ? -24.579 17.630 19.910 1.00 91.94 166 SER A O 1
ATOM 1208 N N . ALA A 1 167 ? -24.795 16.802 17.828 1.00 90.44 167 ALA A N 1
ATOM 1209 C CA . ALA A 1 167 ? -26.005 17.549 17.486 1.00 90.44 167 ALA A CA 1
ATOM 1210 C C . ALA A 1 167 ? -27.201 17.180 18.384 1.00 90.44 167 ALA A C 1
ATOM 1212 O O . ALA A 1 167 ? -27.918 18.066 18.852 1.00 90.44 167 ALA A O 1
ATOM 1213 N N . ALA A 1 168 ? -27.387 15.890 18.688 1.00 87.19 168 ALA A N 1
ATOM 1214 C CA . ALA A 1 168 ? -28.448 15.438 19.587 1.00 87.19 168 ALA A CA 1
ATOM 1215 C C . ALA A 1 168 ? -28.284 16.014 21.006 1.00 87.19 168 ALA A C 1
ATOM 1217 O O . ALA A 1 168 ? -29.260 16.478 21.599 1.00 87.19 168 ALA A O 1
ATOM 1218 N N . ASN A 1 169 ? -27.052 16.079 21.521 1.00 81.88 169 ASN A N 1
ATOM 1219 C CA . ASN A 1 169 ? -26.781 16.598 22.863 1.00 81.88 169 ASN A CA 1
ATOM 1220 C C . ASN A 1 169 ? -27.001 18.122 22.978 1.00 81.88 169 ASN A C 1
ATOM 1222 O O . ASN A 1 169 ? -27.347 18.615 24.047 1.00 81.88 169 ASN A O 1
ATOM 1226 N N . THR A 1 170 ? -26.861 18.879 21.881 1.00 79.00 170 THR A N 1
ATOM 1227 C CA . THR A 1 170 ? -27.163 20.324 21.855 1.00 79.00 170 THR A CA 1
ATOM 1228 C C . THR A 1 170 ? -28.668 20.613 21.915 1.00 79.00 170 THR A C 1
ATOM 1230 O O . THR A 1 170 ? -29.070 21.645 22.443 1.00 79.00 170 THR A O 1
ATOM 1233 N N . SER A 1 171 ? -29.515 19.700 21.428 1.00 75.31 171 SER A N 1
ATOM 1234 C CA . SER A 1 171 ? -30.975 19.891 21.419 1.00 75.31 171 SER A CA 1
ATOM 1235 C C . SER A 1 171 ? -31.686 19.561 22.740 1.00 75.31 171 SER A C 1
ATOM 1237 O O . SER A 1 171 ? -32.821 19.988 22.933 1.00 75.31 171 SER A O 1
ATOM 1239 N N . ALA A 1 172 ? -31.043 18.823 23.653 1.00 67.94 172 ALA A N 1
ATOM 1240 C CA . ALA A 1 172 ? -31.727 18.212 24.797 1.00 67.94 172 ALA A CA 1
ATOM 1241 C C . ALA A 1 172 ? -31.627 18.979 26.131 1.00 67.94 172 ALA A C 1
ATOM 1243 O O . ALA A 1 172 ? -32.378 18.661 27.051 1.00 67.94 172 ALA A O 1
ATOM 1244 N N . GLY A 1 173 ? -30.761 19.986 26.291 1.00 55.09 173 GLY A N 1
ATOM 1245 C CA . GLY A 1 173 ? -30.725 20.681 27.581 1.00 55.09 173 GLY A CA 1
ATOM 1246 C C . GLY A 1 173 ? -29.617 21.701 27.791 1.00 55.09 173 GLY A C 1
ATOM 1247 O O . GLY A 1 173 ? -28.476 21.360 28.086 1.00 55.09 173 GLY A O 1
ATOM 1248 N N . SER A 1 174 ? -30.004 22.972 27.795 1.00 47.69 174 SER A N 1
ATOM 1249 C CA . SER A 1 174 ? -29.488 23.934 28.774 1.00 47.69 174 SER A CA 1
ATOM 1250 C C . SER A 1 174 ? -30.549 24.992 29.074 1.00 47.69 174 SER A C 1
ATOM 1252 O O . SER A 1 174 ? -30.493 26.098 28.539 1.00 47.69 174 SER A O 1
ATOM 1254 N N . PRO A 1 175 ? -31.525 24.703 29.953 1.00 58.50 175 PRO A N 1
ATOM 1255 C CA . PRO A 1 175 ? -32.016 25.734 30.840 1.00 58.50 175 PRO A CA 1
ATOM 1256 C C . PRO A 1 175 ? -30.897 26.075 31.833 1.00 58.50 175 PRO A C 1
ATOM 1258 O O . PRO A 1 175 ? -30.408 25.230 32.579 1.00 58.50 175 PRO A O 1
ATOM 1261 N N . SER A 1 176 ? -30.480 27.335 31.767 1.00 56.53 176 SER A N 1
ATOM 1262 C CA . SER A 1 176 ? -29.687 28.070 32.748 1.00 56.53 176 SER A CA 1
ATOM 1263 C C . SER A 1 176 ? -29.836 27.531 34.180 1.00 56.53 176 SER A C 1
ATOM 1265 O O . SER A 1 176 ? -30.886 27.685 34.800 1.00 56.53 176 SER A O 1
ATOM 1267 N N . SER A 1 177 ? -28.778 26.923 34.718 1.00 55.44 177 SER A N 1
ATOM 1268 C CA . SER A 1 177 ? -28.639 26.689 36.155 1.00 55.44 177 SER A CA 1
ATOM 1269 C C . SER A 1 177 ? -27.340 27.327 36.619 1.00 55.44 177 SER A C 1
ATOM 1271 O O . SER A 1 177 ? -26.268 26.727 36.563 1.00 55.44 177 SER A O 1
ATOM 1273 N N . ALA A 1 178 ? -27.459 28.572 37.077 1.00 56.81 178 ALA A N 1
ATOM 1274 C CA . ALA A 1 178 ? -26.455 29.313 37.828 1.00 56.81 178 ALA A CA 1
ATOM 1275 C C . ALA A 1 178 ? -26.262 28.704 39.234 1.00 56.81 178 ALA A C 1
ATOM 1277 O O . ALA A 1 178 ? -26.522 29.351 40.246 1.00 56.81 178 ALA A O 1
ATOM 1278 N N . ALA A 1 179 ? -25.853 27.436 39.302 1.00 53.16 179 ALA A N 1
ATOM 1279 C CA . ALA A 1 179 ? -25.593 26.728 40.548 1.00 53.16 179 ALA A CA 1
ATOM 1280 C C . ALA A 1 179 ? -24.082 26.659 40.805 1.00 53.16 179 ALA A C 1
ATOM 1282 O O . ALA A 1 179 ? -23.302 26.238 39.954 1.00 53.16 179 ALA A O 1
ATOM 1283 N N . ALA A 1 180 ? -23.710 27.135 41.990 1.00 58.84 180 ALA A N 1
ATOM 1284 C CA . ALA A 1 180 ? -22.368 27.333 42.510 1.00 58.84 180 ALA A CA 1
ATOM 1285 C C . ALA A 1 180 ? -21.362 26.216 42.179 1.00 58.84 180 ALA A C 1
ATOM 1287 O O . ALA A 1 180 ? -21.663 25.028 42.278 1.00 58.84 180 ALA A O 1
ATOM 1288 N N . ALA A 1 181 ? -20.139 26.646 41.855 1.00 55.62 181 ALA A N 1
ATOM 1289 C CA . ALA A 1 181 ? -18.963 25.826 41.611 1.00 55.62 181 ALA A CA 1
ATOM 1290 C C . ALA A 1 181 ? -18.690 24.853 42.771 1.00 55.62 181 ALA A C 1
ATOM 1292 O O . ALA A 1 181 ? -18.005 25.191 43.735 1.00 55.62 181 ALA A O 1
ATOM 1293 N N . GLN A 1 182 ? -19.211 23.631 42.678 1.00 56.75 182 GLN A N 1
ATOM 1294 C CA . GLN A 1 182 ? -18.677 22.531 43.465 1.00 56.75 182 GLN A CA 1
ATOM 1295 C C . GLN A 1 182 ? -17.386 22.046 42.789 1.00 56.75 182 GLN A C 1
ATOM 1297 O O . GLN A 1 182 ? -17.384 21.829 41.573 1.00 56.75 182 GLN A O 1
ATOM 1302 N N . PRO A 1 183 ? -16.275 21.907 43.533 1.00 61.69 183 PRO A N 1
ATOM 1303 C CA . PRO A 1 183 ? -15.039 21.369 42.986 1.00 61.69 183 PRO A CA 1
ATOM 1304 C C . PRO A 1 183 ? -15.297 19.949 42.474 1.00 61.69 183 PRO A C 1
ATOM 1306 O O . PRO A 1 183 ? -15.875 19.120 43.177 1.00 61.69 183 PRO A O 1
ATOM 1309 N N . LEU A 1 184 ? -14.894 19.691 41.227 1.00 57.34 184 LEU A N 1
ATOM 1310 C CA . LEU A 1 184 ? -14.994 18.376 40.598 1.00 57.34 184 LEU A CA 1
ATOM 1311 C C . LEU A 1 184 ? -14.419 17.303 41.538 1.00 57.34 184 LEU A C 1
ATOM 1313 O O . LEU A 1 184 ? -13.332 17.508 42.089 1.00 57.34 184 LEU A O 1
ATOM 1317 N N . PRO A 1 185 ? -15.099 16.155 41.712 1.00 67.69 185 PRO A N 1
ATOM 1318 C CA . PRO A 1 185 ? -14.553 15.071 42.509 1.00 67.69 185 PRO A CA 1
ATOM 1319 C C . PRO A 1 185 ? -13.191 14.654 41.923 1.00 67.69 185 PRO A C 1
ATOM 1321 O O . PRO A 1 185 ? -13.057 14.561 40.696 1.00 67.69 185 PRO A O 1
ATOM 1324 N N . PRO A 1 186 ? -12.177 14.387 42.768 1.00 71.31 186 PRO A N 1
ATOM 1325 C CA . PRO A 1 186 ? -10.782 14.195 42.349 1.00 71.31 186 PRO A CA 1
ATOM 1326 C C . PRO A 1 186 ? -10.595 13.102 41.281 1.00 71.31 186 PRO A C 1
ATOM 1328 O O . PRO A 1 186 ? -9.660 13.154 40.484 1.00 71.31 186 PRO A O 1
ATOM 1331 N N . ASN A 1 187 ? -11.528 12.152 41.195 1.00 69.19 187 ASN A N 1
ATOM 1332 C CA . ASN A 1 187 ? -11.498 11.056 40.230 1.00 69.19 187 ASN A CA 1
ATOM 1333 C C . ASN A 1 187 ? -11.832 11.493 38.780 1.00 69.19 187 ASN A C 1
ATOM 1335 O O . ASN A 1 187 ? -11.343 10.915 37.810 1.00 69.19 187 ASN A O 1
ATOM 1339 N N . VAL A 1 188 ? -12.612 12.567 38.597 1.00 75.31 188 VAL A N 1
ATOM 1340 C CA . VAL A 1 188 ? -12.943 13.092 37.257 1.00 75.31 188 VAL A CA 1
ATOM 1341 C C . VAL A 1 188 ? -11.762 13.858 36.661 1.00 75.31 188 VAL A C 1
ATOM 1343 O O . VAL A 1 188 ? -11.480 13.714 35.471 1.00 75.31 188 VAL A O 1
ATOM 1346 N N . ALA A 1 189 ? -11.030 14.610 37.486 1.00 77.00 189 ALA A N 1
ATOM 1347 C CA . ALA A 1 189 ? -9.813 15.299 37.064 1.00 77.00 189 ALA A CA 1
ATOM 1348 C C . ALA A 1 189 ? -8.722 14.302 36.633 1.00 77.00 189 ALA A C 1
ATOM 1350 O O . ALA A 1 189 ? -8.156 14.445 35.550 1.00 77.00 189 ALA A O 1
ATOM 1351 N N . ALA A 1 190 ? -8.510 13.234 37.414 1.00 76.50 190 ALA A N 1
ATOM 1352 C CA . ALA A 1 190 ? -7.566 12.167 37.074 1.00 76.50 190 ALA A CA 1
ATOM 1353 C C . ALA A 1 190 ? -7.913 11.488 35.736 1.00 76.50 190 ALA A C 1
ATOM 1355 O O . ALA A 1 190 ? -7.044 11.269 34.889 1.00 76.50 190 ALA A O 1
ATOM 1356 N N . ARG A 1 191 ? -9.202 11.221 35.488 1.00 77.31 191 ARG A N 1
ATOM 1357 C CA . ARG A 1 191 ? -9.669 10.663 34.211 1.00 77.31 191 ARG A CA 1
ATOM 1358 C C . ARG A 1 191 ? -9.426 11.608 33.032 1.00 77.31 191 ARG A C 1
ATOM 1360 O O . ARG A 1 191 ? -9.034 11.149 31.958 1.00 77.31 191 ARG A O 1
ATOM 1367 N N . GLN A 1 192 ? -9.665 12.907 33.206 1.00 83.25 192 GLN A N 1
ATOM 1368 C CA . GLN A 1 192 ? -9.415 13.901 32.159 1.00 83.25 192 GLN A CA 1
ATOM 1369 C C . GLN A 1 192 ? -7.925 14.010 31.833 1.00 83.25 192 GLN A C 1
ATOM 1371 O O . GLN A 1 192 ? -7.565 13.999 30.655 1.00 83.25 192 GLN A O 1
ATOM 1376 N N . GLU A 1 193 ? -7.062 14.039 32.849 1.00 84.25 193 GLU A N 1
ATOM 1377 C CA . GLU A 1 193 ? -5.609 14.068 32.662 1.00 84.25 193 GLU A CA 1
ATOM 1378 C C . GLU A 1 193 ? -5.127 12.836 31.886 1.00 84.25 193 GLU A C 1
ATOM 1380 O O . GLU A 1 193 ? -4.342 12.942 30.941 1.00 84.25 193 GLU A O 1
ATOM 1385 N N . LEU A 1 194 ? -5.648 11.657 32.224 1.00 79.31 194 LEU A N 1
ATOM 1386 C CA . LEU A 1 194 ? -5.248 10.416 31.576 1.00 79.31 194 LEU A CA 1
ATOM 1387 C C .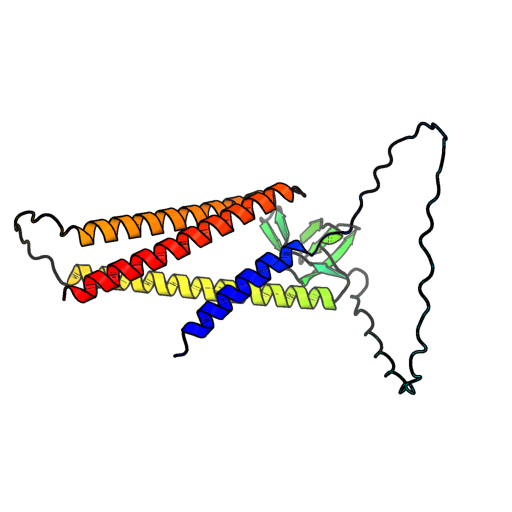 LEU A 1 194 ? -5.727 10.363 30.111 1.00 79.31 194 LEU A C 1
ATOM 1389 O O . LEU A 1 194 ? -4.968 9.990 29.214 1.00 79.31 194 LEU A O 1
ATOM 1393 N N . MET A 1 195 ? -6.935 10.853 29.822 1.00 78.75 195 MET A N 1
ATOM 1394 C CA . MET A 1 195 ? -7.415 11.015 28.442 1.00 78.75 195 MET A CA 1
ATOM 1395 C C . MET A 1 195 ? -6.574 12.024 27.644 1.00 78.75 195 MET A C 1
ATOM 1397 O O . MET A 1 195 ? -6.296 11.788 26.465 1.00 78.75 195 MET A O 1
ATOM 1401 N N . GLN A 1 196 ? -6.118 13.117 28.266 1.00 86.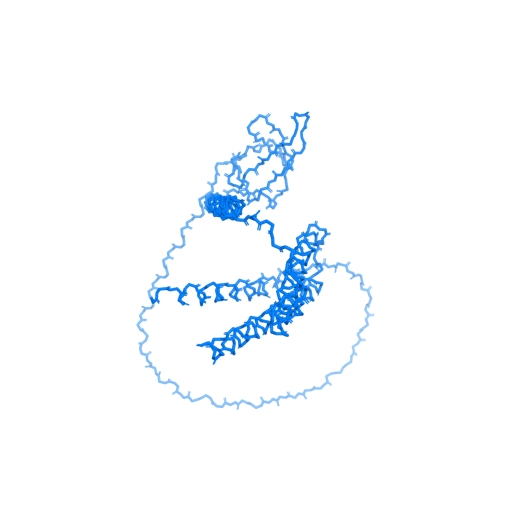00 196 GLN A N 1
ATOM 1402 C CA . GLN A 1 196 ? -5.201 14.067 27.627 1.00 86.00 196 GLN A CA 1
ATOM 1403 C C . GLN A 1 196 ? -3.840 13.429 27.333 1.00 86.00 196 GLN A C 1
ATOM 1405 O O . GLN A 1 196 ? -3.347 13.559 26.212 1.00 86.00 196 GLN A O 1
ATOM 1410 N N . LYS A 1 197 ? -3.275 12.666 28.278 1.00 81.62 197 LYS A N 1
ATOM 1411 C CA . LYS A 1 197 ? -2.044 11.886 28.065 1.00 81.62 197 LYS A CA 1
ATOM 1412 C C . LYS A 1 197 ? -2.196 10.888 26.919 1.00 81.62 197 LYS A C 1
ATOM 1414 O O . LYS A 1 197 ? -1.328 10.832 26.053 1.00 81.62 197 LYS A O 1
ATOM 1419 N N . LYS A 1 198 ? -3.322 10.168 26.845 1.00 80.94 198 LYS A N 1
ATOM 1420 C CA . LYS A 1 198 ? -3.621 9.245 25.735 1.00 80.94 198 LYS A CA 1
ATOM 1421 C C . LYS A 1 198 ? -3.653 9.971 24.391 1.00 80.94 198 LYS A C 1
ATOM 1423 O O . LYS A 1 198 ? -3.074 9.493 23.418 1.00 80.94 198 LYS A O 1
ATOM 1428 N N . LYS A 1 199 ? -4.315 11.129 24.339 1.00 87.19 199 LYS A N 1
ATOM 1429 C CA . LYS A 1 199 ? -4.406 11.953 23.128 1.00 87.19 199 LYS A CA 1
ATOM 1430 C C . LYS A 1 199 ? -3.033 12.472 22.691 1.00 87.19 199 LYS A C 1
ATOM 1432 O O . LYS A 1 199 ? -2.717 12.398 21.508 1.00 87.19 199 LYS A O 1
ATOM 1437 N N . ALA A 1 200 ? -2.220 12.957 23.628 1.00 82.56 200 ALA A N 1
ATOM 1438 C CA . ALA A 1 200 ? -0.862 13.418 23.350 1.00 82.56 200 ALA A CA 1
ATOM 1439 C C . ALA A 1 200 ? 0.032 12.282 22.827 1.00 82.56 200 ALA A C 1
ATOM 1441 O O . ALA A 1 200 ? 0.751 12.471 21.849 1.00 82.56 200 ALA A O 1
ATOM 1442 N N . LEU A 1 201 ? -0.070 11.088 23.419 1.00 81.12 201 LEU A N 1
ATOM 1443 C CA . LEU A 1 201 ? 0.685 9.914 22.983 1.00 81.12 201 LEU A CA 1
ATOM 1444 C C . LEU A 1 201 ? 0.296 9.476 21.563 1.00 81.12 201 LEU A C 1
ATOM 1446 O O . LEU A 1 201 ? 1.169 9.214 20.743 1.00 81.12 201 LEU A O 1
ATOM 1450 N N . MET A 1 202 ? -1.004 9.458 21.248 1.00 79.19 202 MET A N 1
ATOM 1451 C CA . MET A 1 202 ? -1.493 9.178 19.890 1.00 79.19 202 MET A CA 1
ATOM 1452 C C . MET A 1 202 ? -0.956 10.187 18.868 1.00 79.19 202 MET A C 1
ATOM 1454 O O . MET A 1 202 ? -0.425 9.786 17.837 1.00 79.19 202 MET A O 1
ATOM 1458 N N . ALA A 1 203 ? -0.995 11.484 19.186 1.00 81.56 203 ALA A N 1
ATOM 1459 C CA . ALA A 1 203 ? -0.433 12.512 18.311 1.00 81.56 203 ALA A CA 1
ATOM 1460 C C . ALA A 1 203 ? 1.080 12.321 18.080 1.00 81.56 203 ALA A C 1
ATOM 1462 O O . ALA A 1 203 ? 1.582 12.566 16.984 1.00 81.56 203 ALA A O 1
ATOM 1463 N N . GLN A 1 204 ? 1.807 11.842 19.093 1.00 77.00 204 GLN A N 1
ATOM 1464 C CA . GLN A 1 204 ? 3.234 11.549 18.984 1.00 77.00 204 GLN A CA 1
ATOM 1465 C C . GLN A 1 204 ? 3.511 10.340 18.077 1.00 77.00 204 GLN A C 1
ATOM 1467 O O . GLN A 1 204 ? 4.447 10.378 17.276 1.00 77.00 204 GLN A O 1
ATOM 1472 N N . VAL A 1 205 ? 2.681 9.294 18.158 1.00 79.00 205 VAL A N 1
ATOM 1473 C CA . VAL A 1 205 ? 2.744 8.129 17.258 1.00 79.00 205 VAL A CA 1
ATOM 1474 C C . VAL A 1 205 ? 2.479 8.549 15.808 1.00 79.00 205 VAL A C 1
ATOM 1476 O O . VAL A 1 205 ? 3.249 8.172 14.922 1.00 79.00 205 VAL A O 1
ATOM 1479 N N . ASP A 1 206 ? 1.469 9.387 15.567 1.00 80.00 206 ASP A N 1
ATOM 1480 C CA . ASP A 1 206 ? 1.157 9.909 14.229 1.00 80.00 206 ASP A CA 1
ATOM 1481 C C . ASP A 1 206 ? 2.314 10.741 13.657 1.00 80.00 206 ASP A C 1
ATOM 1483 O O . ASP A 1 206 ? 2.719 10.553 12.506 1.00 80.00 206 ASP A O 1
ATOM 1487 N N . GLN A 1 207 ? 2.912 11.618 14.472 1.00 80.56 207 GLN A N 1
ATOM 1488 C CA . GLN A 1 207 ? 4.064 12.423 14.063 1.00 80.56 207 GLN A CA 1
ATOM 1489 C C . GLN A 1 207 ? 5.277 11.546 13.710 1.00 80.56 207 GLN A C 1
ATOM 1491 O O . GLN A 1 207 ? 5.966 11.797 12.716 1.00 80.56 207 GLN A O 1
ATOM 1496 N N . LEU A 1 208 ? 5.537 10.493 14.492 1.00 78.81 208 LEU A N 1
ATOM 1497 C CA . LEU A 1 208 ? 6.609 9.537 14.214 1.00 78.81 208 LEU A CA 1
ATOM 1498 C C . LEU A 1 208 ? 6.364 8.771 12.919 1.00 78.81 208 LEU A C 1
ATOM 1500 O O . LEU A 1 208 ? 7.290 8.673 12.111 1.00 78.81 208 LEU A O 1
ATOM 1504 N N . SER A 1 209 ? 5.134 8.306 12.697 1.00 77.38 209 SER A N 1
ATOM 1505 C CA . SER A 1 209 ? 4.715 7.636 11.463 1.00 77.38 209 SER A CA 1
ATOM 1506 C C . SER A 1 209 ? 4.950 8.523 10.235 1.00 77.38 209 SER A C 1
ATOM 1508 O O . SER A 1 209 ? 5.592 8.099 9.270 1.00 77.38 209 SER A O 1
ATOM 1510 N N . LEU A 1 210 ? 4.563 9.803 10.302 1.00 80.25 210 LEU A N 1
ATOM 1511 C CA . LEU A 1 210 ? 4.853 10.769 9.238 1.00 80.25 210 LEU A CA 1
ATOM 1512 C C . LEU A 1 210 ? 6.362 10.934 9.005 1.00 80.25 210 LEU A C 1
ATOM 1514 O O . LEU A 1 210 ? 6.818 10.925 7.862 1.00 80.25 210 LEU A O 1
ATOM 1518 N N . SER A 1 211 ? 7.151 11.041 10.079 1.00 75.75 211 SER A N 1
ATOM 1519 C CA . SER A 1 211 ? 8.609 11.199 9.986 1.00 75.75 211 SER A CA 1
ATOM 1520 C C . SER A 1 211 ? 9.317 9.972 9.396 1.00 75.75 211 SER A C 1
ATOM 1522 O O . SER A 1 211 ? 10.412 10.090 8.841 1.00 75.75 211 SER A O 1
ATOM 1524 N N . LEU A 1 212 ? 8.731 8.783 9.560 1.00 73.75 212 LEU A N 1
ATOM 1525 C CA . LEU A 1 212 ? 9.210 7.529 8.983 1.00 73.75 212 LEU A CA 1
ATOM 1526 C C . LEU A 1 212 ? 8.942 7.513 7.477 1.00 73.75 212 LEU A C 1
ATOM 1528 O O . LEU A 1 212 ? 9.881 7.292 6.714 1.00 73.75 212 LEU A O 1
ATOM 1532 N N . ASN A 1 213 ? 7.727 7.872 7.058 1.00 72.75 213 ASN A N 1
ATOM 1533 C CA . ASN A 1 213 ? 7.355 7.969 5.644 1.00 72.75 213 ASN A CA 1
ATOM 1534 C C . ASN A 1 213 ? 8.171 9.041 4.894 1.00 72.75 213 ASN A C 1
ATOM 1536 O O . ASN A 1 213 ? 8.640 8.810 3.779 1.00 72.75 213 ASN A O 1
ATOM 1540 N N . GLN A 1 214 ? 8.422 10.195 5.521 1.00 73.94 214 GLN A N 1
ATOM 1541 C CA . GLN A 1 214 ? 9.297 11.229 4.953 1.00 73.94 214 GLN A CA 1
ATOM 1542 C C . GLN A 1 214 ? 10.756 10.762 4.866 1.00 73.94 214 GLN A C 1
ATOM 1544 O O . GLN A 1 214 ? 11.425 10.994 3.861 1.00 73.94 214 GLN A O 1
ATOM 1549 N N . ALA A 1 215 ? 11.261 10.058 5.885 1.00 66.81 215 ALA A N 1
ATOM 1550 C CA . ALA A 1 215 ? 12.627 9.541 5.862 1.00 66.81 215 ALA A CA 1
ATOM 1551 C C . ALA A 1 215 ? 12.829 8.468 4.780 1.00 66.81 215 ALA A C 1
ATOM 1553 O O . ALA A 1 215 ? 13.883 8.454 4.147 1.00 66.81 215 ALA A O 1
ATOM 1554 N N . SER A 1 216 ? 11.827 7.621 4.517 1.00 67.75 216 SER A N 1
ATOM 1555 C CA . SER A 1 216 ? 11.898 6.637 3.428 1.00 67.75 216 SER A CA 1
ATOM 1556 C C . SER A 1 216 ? 11.924 7.269 2.036 1.00 67.75 216 SER A C 1
ATOM 1558 O O . SER A 1 216 ? 12.502 6.680 1.129 1.00 67.75 216 SER A O 1
ATOM 1560 N N . ALA A 1 217 ? 11.364 8.471 1.862 1.00 67.25 217 ALA A N 1
ATOM 1561 C CA . ALA A 1 217 ? 11.389 9.175 0.580 1.00 67.25 217 ALA A CA 1
ATOM 1562 C C . ALA A 1 217 ? 12.761 9.798 0.254 1.00 67.25 217 ALA A C 1
ATOM 1564 O O . ALA A 1 217 ? 13.095 9.959 -0.917 1.00 67.25 217 ALA A O 1
ATOM 1565 N N . HIS A 1 218 ? 13.569 10.126 1.271 1.00 57.56 218 HIS A N 1
ATOM 1566 C CA . HIS A 1 218 ? 14.839 10.844 1.092 1.00 57.56 218 HIS A CA 1
ATOM 1567 C C . HIS A 1 218 ? 16.102 9.992 1.287 1.00 57.56 218 HIS A C 1
ATOM 1569 O O . HIS A 1 218 ? 17.169 10.387 0.820 1.00 57.56 218 HIS A O 1
ATOM 1575 N N . PHE A 1 219 ? 16.027 8.833 1.950 1.00 55.22 219 PHE A N 1
ATOM 1576 C CA . PHE A 1 219 ? 17.214 8.032 2.260 1.00 55.22 219 PHE A CA 1
ATOM 1577 C C . PHE A 1 219 ? 17.318 6.764 1.412 1.00 55.22 219 PHE A C 1
ATOM 1579 O O . PHE A 1 219 ? 16.783 5.711 1.755 1.00 55.22 219 PHE A O 1
ATOM 1586 N N . GLY A 1 220 ? 18.138 6.835 0.363 1.00 52.28 220 GLY A N 1
ATOM 1587 C CA . GLY A 1 220 ? 18.704 5.665 -0.306 1.00 52.28 220 GLY A CA 1
ATOM 1588 C C . GLY A 1 220 ? 19.705 4.913 0.584 1.00 52.28 220 GLY A C 1
ATOM 1589 O O . GLY A 1 220 ? 20.901 4.943 0.319 1.00 52.28 220 GLY A O 1
ATOM 1590 N N . GLY A 1 221 ? 19.230 4.239 1.641 1.00 54.53 221 GLY A N 1
ATOM 1591 C CA . GLY A 1 221 ? 19.968 3.133 2.272 1.00 54.53 221 GLY A CA 1
ATOM 1592 C C . GLY A 1 221 ? 20.491 3.299 3.706 1.00 54.53 221 GLY A C 1
ATOM 1593 O O . GLY A 1 221 ? 21.260 2.444 4.140 1.00 54.53 221 GLY A O 1
ATOM 1594 N N . ASN A 1 222 ? 20.097 4.313 4.490 1.00 66.31 222 ASN A N 1
ATOM 1595 C CA . ASN A 1 222 ? 20.558 4.409 5.889 1.00 66.31 222 ASN A CA 1
ATOM 1596 C C . ASN A 1 222 ? 19.679 3.596 6.868 1.00 66.31 222 ASN A C 1
ATOM 1598 O O . ASN A 1 222 ? 18.906 4.139 7.662 1.00 66.31 222 ASN A O 1
ATOM 1602 N N . TRP A 1 223 ? 19.809 2.268 6.802 1.00 64.12 223 TRP A N 1
ATOM 1603 C CA . TRP A 1 223 ? 19.043 1.290 7.592 1.00 64.12 223 TRP A CA 1
ATOM 1604 C C . TRP A 1 223 ? 19.211 1.430 9.111 1.00 64.12 223 TRP A C 1
ATOM 1606 O O . TRP A 1 223 ? 18.284 1.140 9.868 1.00 64.12 223 TRP A O 1
ATOM 1616 N N . ALA A 1 224 ? 20.356 1.937 9.575 1.00 72.69 224 ALA A N 1
ATOM 1617 C CA . ALA A 1 224 ? 20.608 2.143 11.001 1.00 72.69 224 ALA A CA 1
ATOM 1618 C C . ALA A 1 224 ? 19.656 3.184 11.617 1.00 72.69 224 ALA A C 1
ATOM 1620 O O . ALA A 1 224 ? 19.255 3.057 12.775 1.00 72.69 224 ALA A O 1
ATOM 1621 N N . LEU A 1 225 ? 19.260 4.204 10.847 1.00 72.69 225 LEU A N 1
ATOM 1622 C CA . LEU A 1 225 ? 18.297 5.203 11.304 1.00 72.69 225 LEU A CA 1
ATOM 1623 C C . LEU A 1 225 ? 16.875 4.628 11.348 1.00 72.69 225 LEU A C 1
ATOM 1625 O O . LEU A 1 225 ? 16.141 4.901 12.297 1.00 72.69 225 LEU A O 1
ATOM 1629 N N . ALA A 1 226 ? 16.506 3.798 10.368 1.00 68.81 226 ALA A N 1
ATOM 1630 C CA . ALA A 1 226 ? 15.213 3.116 10.346 1.00 68.81 226 ALA A CA 1
ATOM 1631 C C . ALA A 1 226 ? 15.040 2.185 11.560 1.00 68.81 226 ALA A C 1
ATOM 1633 O O . ALA A 1 226 ? 14.019 2.263 12.240 1.00 68.81 226 ALA A O 1
ATOM 1634 N N . ALA A 1 227 ? 16.070 1.402 11.905 1.00 75.56 227 ALA A N 1
ATOM 1635 C CA . ALA A 1 227 ? 16.057 0.515 13.073 1.00 75.56 227 ALA A CA 1
ATOM 1636 C C . ALA A 1 227 ? 15.949 1.275 14.412 1.00 75.56 227 ALA A C 1
ATOM 1638 O O . ALA A 1 227 ? 15.234 0.862 15.327 1.00 75.56 227 ALA A O 1
ATOM 1639 N N . LYS A 1 228 ? 16.623 2.427 14.538 1.00 77.12 228 LYS A N 1
ATOM 1640 C CA . LYS A 1 228 ? 16.483 3.287 15.727 1.00 77.12 228 LYS A CA 1
ATOM 1641 C C . LYS A 1 228 ? 15.068 3.850 15.844 1.00 77.12 228 LYS A C 1
ATOM 1643 O O . LYS A 1 228 ? 14.498 3.846 16.931 1.00 77.12 228 LYS A O 1
ATOM 1648 N N . LYS A 1 229 ? 14.480 4.298 14.731 1.00 75.69 229 LYS A N 1
ATOM 1649 C CA . LYS A 1 229 ? 13.102 4.805 14.715 1.00 75.69 229 LYS A CA 1
ATOM 1650 C C . LYS A 1 229 ? 12.084 3.709 15.039 1.00 75.69 229 LYS A C 1
ATOM 1652 O O . LYS A 1 229 ? 11.161 3.973 15.804 1.00 75.69 229 LYS A O 1
ATOM 1657 N N . SER A 1 230 ? 12.263 2.481 14.545 1.00 76.38 230 SER A N 1
ATOM 1658 C CA . SER A 1 230 ? 11.366 1.368 14.884 1.00 76.38 230 SER A CA 1
ATOM 1659 C C . SER A 1 230 ? 11.416 1.009 16.371 1.00 76.38 230 SER A C 1
ATOM 1661 O O . SER A 1 230 ? 10.373 0.734 16.959 1.00 76.38 230 SER A O 1
ATOM 1663 N N . ALA A 1 231 ? 12.588 1.075 17.012 1.00 79.62 231 ALA A N 1
ATOM 1664 C CA . ALA A 1 231 ? 12.705 0.854 18.456 1.00 79.62 231 ALA A CA 1
ATOM 1665 C C . ALA A 1 231 ? 11.894 1.881 19.273 1.00 79.62 231 ALA A C 1
ATOM 1667 O O . ALA A 1 231 ? 11.220 1.514 20.234 1.00 79.62 231 ALA A O 1
ATOM 1668 N N . VAL A 1 232 ? 11.892 3.150 18.848 1.00 78.81 232 VAL A N 1
ATOM 1669 C CA . VAL A 1 232 ? 11.090 4.211 19.486 1.00 78.81 232 VAL A CA 1
ATOM 1670 C C . VAL A 1 232 ? 9.588 3.947 19.333 1.00 78.81 232 VAL A C 1
ATOM 1672 O O . VAL A 1 232 ? 8.837 4.125 20.291 1.00 78.81 232 VAL A O 1
ATOM 1675 N N . VAL A 1 233 ? 9.141 3.469 18.166 1.00 75.06 233 VAL A N 1
ATOM 1676 C CA . VAL A 1 233 ? 7.729 3.103 17.943 1.00 75.06 233 VAL A CA 1
ATOM 1677 C C . VAL A 1 233 ? 7.292 1.979 18.887 1.00 75.06 233 VAL A C 1
ATOM 1679 O O . VAL A 1 233 ? 6.232 2.082 19.504 1.00 75.06 233 VAL A O 1
ATOM 1682 N N . TYR A 1 234 ? 8.120 0.946 19.069 1.00 77.56 234 TYR A N 1
ATOM 1683 C CA . TYR A 1 234 ? 7.840 -0.121 20.037 1.00 77.56 234 TYR A CA 1
ATOM 1684 C C . TYR A 1 234 ? 7.734 0.398 21.472 1.00 77.56 234 TYR A C 1
ATOM 1686 O O . TYR A 1 234 ? 6.820 0.019 22.202 1.00 77.56 234 TYR A O 1
ATOM 1694 N N . GLN A 1 235 ? 8.631 1.297 21.876 1.00 80.12 235 GLN A N 1
ATOM 1695 C CA . GLN A 1 235 ? 8.609 1.864 23.222 1.00 80.12 235 GLN A CA 1
ATOM 1696 C C . GLN A 1 235 ? 7.334 2.684 23.486 1.00 80.12 235 GLN A C 1
ATOM 1698 O O . GLN A 1 235 ? 6.734 2.571 24.555 1.00 80.12 235 GLN A O 1
ATOM 1703 N N . LEU A 1 236 ? 6.881 3.467 22.503 1.00 74.31 236 LEU A N 1
ATOM 1704 C CA . LEU A 1 236 ? 5.621 4.216 22.586 1.00 74.31 236 LEU A CA 1
ATOM 1705 C C . LEU A 1 236 ? 4.400 3.297 22.638 1.00 74.31 236 LEU A C 1
ATOM 1707 O O . LEU A 1 236 ? 3.439 3.585 23.351 1.00 74.31 236 LEU A O 1
ATOM 1711 N N . PHE A 1 237 ? 4.442 2.174 21.922 1.00 77.31 237 PHE A N 1
ATOM 1712 C CA . PHE A 1 237 ? 3.379 1.177 21.963 1.00 77.31 237 PHE A CA 1
ATOM 1713 C C . PHE A 1 237 ? 3.244 0.530 23.351 1.00 77.31 237 PHE A C 1
ATOM 1715 O O . PHE A 1 237 ? 2.133 0.393 23.866 1.00 77.31 237 PHE A O 1
ATOM 1722 N N . GLU A 1 238 ? 4.360 0.198 24.003 1.00 82.94 238 GLU A N 1
ATOM 1723 C CA . GLU A 1 238 ? 4.351 -0.290 25.388 1.00 82.94 238 GLU A CA 1
ATOM 1724 C C . GLU A 1 238 ? 3.796 0.759 26.362 1.00 82.94 238 GLU A C 1
ATOM 1726 O O . GLU A 1 238 ? 2.953 0.438 27.205 1.00 82.94 238 GLU A O 1
ATOM 1731 N N . GLN A 1 239 ? 4.178 2.033 26.205 1.00 77.19 239 GLN A N 1
ATOM 1732 C CA . GLN A 1 239 ? 3.600 3.123 27.001 1.00 77.19 239 GLN A CA 1
ATOM 1733 C C . GLN A 1 239 ? 2.085 3.245 26.805 1.00 77.19 239 GLN A C 1
ATOM 1735 O O . GLN A 1 239 ? 1.354 3.422 27.782 1.00 77.19 239 GLN A O 1
ATOM 1740 N N . TYR A 1 240 ? 1.597 3.098 25.571 1.00 77.81 240 TYR A N 1
ATOM 1741 C CA . TYR A 1 240 ? 0.167 3.132 25.268 1.00 77.81 240 TYR A CA 1
ATOM 1742 C C . TYR A 1 240 ? -0.591 2.000 25.970 1.00 77.81 240 TYR A C 1
ATOM 1744 O O . TYR A 1 240 ? -1.597 2.248 26.638 1.00 77.81 240 TYR A O 1
ATOM 1752 N N . ASN A 1 241 ? -0.082 0.767 25.881 1.00 80.00 241 ASN A N 1
ATOM 1753 C CA . ASN A 1 241 ? -0.687 -0.386 26.551 1.00 80.00 241 ASN A CA 1
ATOM 1754 C C . ASN A 1 241 ? -0.687 -0.233 28.080 1.00 80.00 241 ASN A C 1
ATOM 1756 O O . ASN A 1 241 ? -1.634 -0.662 28.740 1.00 80.00 241 ASN A O 1
ATOM 1760 N N . GLY A 1 242 ? 0.351 0.383 28.653 1.00 82.06 242 GLY A N 1
ATOM 1761 C CA . GLY A 1 242 ? 0.386 0.726 30.075 1.00 82.06 242 GLY A CA 1
ATOM 1762 C C . GLY A 1 242 ? -0.722 1.709 30.464 1.00 82.06 242 GLY A C 1
ATOM 1763 O O . GLY A 1 242 ? -1.415 1.498 31.461 1.00 82.06 242 GLY A O 1
ATOM 1764 N N . LEU A 1 243 ? -0.941 2.740 29.646 1.00 76.12 243 LEU A N 1
ATOM 1765 C CA . LEU A 1 243 ? -1.968 3.757 29.871 1.00 76.12 243 LEU A CA 1
ATOM 1766 C C . LEU A 1 243 ? -3.394 3.174 29.812 1.00 76.12 243 LEU A C 1
ATOM 1768 O O . LEU A 1 243 ? -4.235 3.500 30.645 1.00 76.12 243 LEU A O 1
ATOM 1772 N N . GLU A 1 244 ? -3.659 2.268 28.867 1.00 77.69 244 GLU A N 1
ATOM 1773 C CA . GLU A 1 244 ? -4.931 1.533 28.744 1.00 77.69 244 GLU A CA 1
ATOM 1774 C C . GLU A 1 244 ? -5.275 0.737 30.014 1.00 77.69 244 GLU A C 1
ATOM 1776 O O . GLU A 1 244 ? -6.421 0.750 30.479 1.00 77.69 244 GLU A O 1
ATOM 1781 N N . ARG A 1 245 ? -4.278 0.083 30.627 1.00 86.00 245 ARG A N 1
ATOM 1782 C CA . ARG A 1 245 ? -4.477 -0.635 31.896 1.00 86.00 245 ARG A CA 1
ATOM 1783 C C . ARG A 1 245 ? -4.842 0.320 33.028 1.00 86.00 245 ARG A C 1
ATOM 1785 O O . ARG A 1 245 ? -5.762 0.020 33.780 1.00 86.00 245 ARG A O 1
ATOM 1792 N N . GLN A 1 246 ? -4.184 1.478 33.111 1.00 78.56 246 GLN A N 1
ATOM 1793 C CA . GLN A 1 246 ? -4.499 2.491 34.125 1.00 78.56 246 GLN A CA 1
ATOM 1794 C C . GLN A 1 246 ? -5.921 3.051 33.962 1.00 78.56 246 GLN A C 1
ATOM 1796 O O . GLN A 1 246 ? -6.632 3.185 34.952 1.00 78.56 246 GLN A O 1
ATOM 1801 N N . ILE A 1 247 ? -6.378 3.312 32.728 1.00 74.62 247 ILE A N 1
ATOM 1802 C CA . ILE A 1 247 ? -7.774 3.726 32.462 1.00 74.62 247 ILE A CA 1
ATOM 1803 C C . ILE A 1 247 ? -8.755 2.681 32.976 1.00 74.62 247 ILE A C 1
ATOM 1805 O O . ILE A 1 247 ? -9.763 3.016 33.599 1.00 74.62 247 ILE A O 1
ATOM 1809 N N . THR A 1 248 ? -8.470 1.417 32.675 1.00 80.75 248 THR A N 1
ATOM 1810 C CA . THR A 1 248 ? -9.334 0.299 33.054 1.00 80.75 248 THR A CA 1
ATOM 1811 C C . THR A 1 248 ? -9.431 0.178 34.573 1.00 80.75 248 THR A C 1
ATOM 1813 O O . THR A 1 248 ? -10.528 0.007 35.098 1.00 80.75 248 THR A O 1
ATOM 1816 N N . ASP A 1 249 ? -8.312 0.331 35.280 1.00 80.44 249 ASP A N 1
ATOM 1817 C CA . ASP A 1 249 ? -8.273 0.273 36.742 1.00 80.44 249 ASP A CA 1
ATOM 1818 C C . ASP A 1 249 ? -9.063 1.425 37.385 1.00 80.44 249 ASP A C 1
ATOM 1820 O O . ASP A 1 249 ? -9.917 1.196 38.240 1.00 80.44 249 ASP A O 1
ATOM 1824 N N . VAL A 1 250 ? -8.894 2.654 36.882 1.00 76.25 250 VAL A N 1
ATOM 1825 C CA . VAL A 1 250 ? -9.673 3.824 37.329 1.00 76.25 250 VAL A CA 1
ATOM 1826 C C . VAL A 1 250 ? -11.176 3.620 37.101 1.00 76.25 250 VAL A C 1
ATOM 1828 O O . VAL A 1 250 ? -11.984 3.920 37.981 1.00 76.25 250 VAL A O 1
ATOM 1831 N N . ASN A 1 251 ? -11.578 3.070 35.950 1.00 74.94 251 ASN A N 1
ATOM 1832 C CA . ASN A 1 251 ? -12.985 2.761 35.675 1.00 74.94 251 ASN A CA 1
ATOM 1833 C C . ASN A 1 251 ? -13.544 1.679 36.614 1.00 74.94 251 ASN A C 1
ATOM 1835 O O . ASN A 1 251 ? -14.695 1.783 37.044 1.00 74.94 251 ASN A O 1
ATOM 1839 N N . ASN A 1 252 ? -12.749 0.663 36.953 1.00 80.06 252 ASN A N 1
ATOM 1840 C CA . ASN A 1 252 ? -13.150 -0.359 37.918 1.00 80.06 252 ASN A CA 1
ATOM 1841 C C . ASN A 1 252 ? -13.317 0.231 39.324 1.00 80.06 252 ASN A C 1
ATOM 1843 O O . ASN A 1 252 ? -14.319 -0.055 39.973 1.00 80.06 252 ASN A O 1
ATOM 1847 N N . GLN A 1 253 ? -12.405 1.099 39.774 1.00 76.81 253 GLN A N 1
ATOM 1848 C CA . GLN A 1 253 ? -12.530 1.794 41.063 1.00 76.81 253 GLN A CA 1
ATOM 1849 C C . GLN A 1 253 ? -13.778 2.682 41.123 1.00 76.81 253 GLN A C 1
ATOM 1851 O O . GLN A 1 253 ? -14.505 2.659 42.113 1.00 76.81 253 GLN A O 1
ATOM 1856 N N . LEU A 1 254 ? -14.065 3.425 40.049 1.00 73.12 254 LEU A N 1
ATOM 1857 C CA . LEU A 1 254 ? -15.291 4.221 39.927 1.00 73.12 254 LEU A CA 1
ATOM 1858 C C . LEU A 1 254 ? -16.552 3.356 40.013 1.00 73.12 254 LEU A C 1
ATOM 1860 O O . LEU A 1 254 ? -17.529 3.769 40.628 1.00 73.12 254 LEU A O 1
ATOM 1864 N N . SER A 1 255 ? -16.518 2.157 39.432 1.00 76.50 255 SER A N 1
ATOM 1865 C CA . SER A 1 255 ? -17.657 1.233 39.444 1.00 76.50 255 SER A CA 1
ATOM 1866 C C . SER A 1 255 ? -17.911 0.602 40.817 1.00 76.50 255 SER A C 1
ATOM 1868 O O . SER A 1 255 ? -19.012 0.129 41.046 1.00 76.50 255 SER A O 1
ATOM 1870 N N . GLN A 1 256 ? -16.928 0.586 41.727 1.00 81.56 256 GLN A N 1
ATOM 1871 C CA . GLN A 1 256 ? -17.113 0.096 43.103 1.00 81.56 256 GLN A CA 1
ATOM 1872 C C . GLN A 1 256 ? -17.687 1.151 44.060 1.00 81.56 256 GLN A C 1
ATOM 1874 O O . GLN A 1 256 ? -18.075 0.817 45.176 1.00 81.56 256 GLN A O 1
ATOM 1879 N N . LEU A 1 257 ? -17.714 2.421 43.649 1.00 74.06 257 LEU A N 1
ATOM 1880 C CA . LEU A 1 257 ? -18.241 3.532 44.449 1.00 74.06 257 LEU A CA 1
ATOM 1881 C C . LEU A 1 257 ? -19.742 3.787 44.215 1.00 74.06 257 LEU A C 1
ATOM 1883 O O . LEU A 1 257 ? -20.305 4.671 44.860 1.00 74.06 257 LEU A O 1
ATOM 1887 N N . HIS A 1 258 ? -20.369 3.039 43.305 1.00 67.69 258 HIS A N 1
ATOM 1888 C CA . HIS A 1 258 ? -21.785 3.113 42.937 1.00 67.69 258 HIS A CA 1
ATOM 1889 C C . HIS A 1 258 ? -22.473 1.774 43.196 1.00 67.69 258 HIS A C 1
ATOM 1891 O O . HIS A 1 258 ? -23.664 1.813 43.576 1.00 67.69 258 HIS A O 1
#

Radius of gyration: 30.92 Å; chains: 1; bounding box: 87×78×72 Å